Protein AF-A0A7G9QFR5-F1 (afdb_monomer)

Organism: NCBI:txid336820

Mean predicted aligned error: 5.83 Å

Secondary structure (DSSP, 8-state):
---SEETTEES--HHHHHHHHHHHHSS-TTTSTTSS-SS-----HHHHHHHHHHHHHHHHHHHHHHHHTTT-HHHHHHH---HHHHHHHHHHHTSPPPP---EEEEEE-TTS-EEEEEEE-SSTTTTHHHHHHHHHHHHHS--TT--PPTTTTHHHHHHHTTS-TTS-EEEE-SS---STHHHHHHHHHHTT--EEEE-GGGEEEETTEEEETTEE--EEEE-S-TTTGGGS-HHHHHHHHHH-EEES-HHIIIIISSTTHHHHHH-HHHHTTTS-HHHHHHHHTTB-----TTS------

Structure (mmCIF, N/CA/C/O backbone):
data_AF-A0A7G9QFR5-F1
#
_entry.id   AF-A0A7G9QFR5-F1
#
loop_
_atom_site.group_PDB
_atom_site.id
_atom_site.type_symbol
_atom_site.label_atom_id
_atom_site.label_alt_id
_atom_site.label_comp_id
_atom_site.label_asym_id
_atom_site.label_entity_id
_atom_site.label_seq_id
_atom_site.pdbx_PDB_ins_code
_atom_site.Cartn_x
_atom_site.Cartn_y
_atom_site.Cartn_z
_atom_site.occupancy
_atom_site.B_iso_or_equiv
_atom_site.auth_seq_id
_atom_site.auth_comp_id
_atom_site.auth_asym_id
_atom_site.auth_atom_id
_atom_site.pdbx_PDB_model_num
ATOM 1 N N . MET A 1 1 ? 16.121 -8.023 -19.355 1.00 38.22 1 MET A N 1
ATOM 2 C CA . MET A 1 1 ? 17.261 -7.137 -19.056 1.00 38.22 1 MET A CA 1
ATOM 3 C C . MET A 1 1 ? 16.726 -5.947 -18.285 1.00 38.22 1 MET A C 1
ATOM 5 O O . MET A 1 1 ? 16.134 -5.075 -18.898 1.00 38.22 1 MET A O 1
ATOM 9 N N . THR A 1 2 ? 16.863 -5.948 -16.963 1.00 41.81 2 THR A N 1
ATOM 10 C CA . THR A 1 2 ? 16.868 -4.721 -16.156 1.00 41.81 2 THR A CA 1
ATOM 11 C C . THR A 1 2 ? 18.328 -4.314 -16.085 1.00 41.81 2 THR A C 1
ATOM 13 O O . THR A 1 2 ? 19.118 -4.962 -15.403 1.00 41.81 2 THR A O 1
ATOM 16 N N . GLY A 1 3 ? 18.727 -3.376 -16.931 1.00 49.47 3 GLY A N 1
ATOM 17 C CA . GLY A 1 3 ? 20.129 -3.052 -17.126 1.00 49.47 3 GLY A CA 1
ATOM 18 C C . GLY A 1 3 ? 20.312 -1.555 -17.187 1.00 49.47 3 GLY A C 1
ATOM 19 O O . GLY A 1 3 ? 19.515 -0.854 -17.801 1.00 49.47 3 GLY A O 1
ATOM 20 N N . GLU A 1 4 ? 21.420 -1.105 -16.617 1.00 47.84 4 GLU A N 1
ATOM 21 C CA . GLU A 1 4 ? 21.980 0.249 -16.694 1.00 47.84 4 GLU A CA 1
ATOM 22 C C . GLU A 1 4 ? 22.274 0.711 -18.142 1.00 47.84 4 GLU A C 1
ATOM 24 O O . GLU A 1 4 ? 22.795 1.799 -18.385 1.00 47.84 4 GLU A O 1
ATOM 29 N N . LEU A 1 5 ? 21.955 -0.140 -19.119 1.00 51.53 5 LEU A N 1
ATOM 30 C CA . LEU A 1 5 ? 22.206 0.009 -20.534 1.00 51.53 5 LEU A CA 1
ATOM 31 C C . LEU A 1 5 ? 20.962 -0.440 -21.304 1.00 51.53 5 LEU A C 1
ATOM 33 O O . LEU A 1 5 ? 20.522 -1.586 -21.183 1.00 51.53 5 LEU A O 1
ATOM 37 N N . VAL A 1 6 ? 20.448 0.439 -22.160 1.00 58.69 6 VAL A N 1
ATOM 38 C CA . VAL A 1 6 ? 19.524 0.054 -23.232 1.00 58.69 6 VAL A CA 1
ATOM 39 C C . VAL A 1 6 ? 20.382 -0.173 -24.471 1.00 58.69 6 VAL A C 1
ATOM 41 O O . VAL A 1 6 ? 21.047 0.747 -24.939 1.00 58.69 6 VAL A O 1
ATOM 44 N N . GLU A 1 7 ? 20.437 -1.414 -24.965 1.00 61.69 7 GLU A N 1
ATOM 45 C CA . GLU A 1 7 ? 21.212 -1.781 -26.168 1.00 61.69 7 GLU A CA 1
ATOM 46 C C . GLU A 1 7 ? 22.708 -1.400 -26.098 1.00 61.69 7 GLU A C 1
ATOM 48 O O . GLU A 1 7 ? 23.323 -1.013 -27.090 1.00 61.69 7 GLU A O 1
ATOM 53 N N . GLY A 1 8 ? 23.313 -1.476 -24.907 1.00 60.34 8 GLY A N 1
ATOM 54 C CA . GLY A 1 8 ? 24.722 -1.118 -24.706 1.00 60.34 8 GLY A CA 1
ATOM 55 C C . GLY A 1 8 ? 25.004 0.390 -24.677 1.00 60.34 8 GLY A C 1
ATOM 56 O O . GLY A 1 8 ? 26.169 0.780 -24.615 1.00 60.34 8 GLY A O 1
ATOM 57 N N . LYS A 1 9 ? 23.972 1.245 -24.694 1.00 62.41 9 LYS A N 1
ATOM 58 C CA . LYS A 1 9 ? 24.099 2.697 -24.514 1.00 62.41 9 LYS A CA 1
ATOM 59 C C . LYS A 1 9 ? 23.750 3.093 -23.084 1.00 62.41 9 LYS A C 1
ATOM 61 O O . LYS A 1 9 ? 22.738 2.649 -22.545 1.00 62.41 9 LYS A O 1
ATOM 66 N N . SER A 1 10 ? 24.581 3.957 -22.500 1.00 68.31 10 SER A N 1
ATOM 67 C CA . SER A 1 10 ? 24.275 4.595 -21.218 1.00 68.31 10 SER A CA 1
ATOM 68 C C . SER A 1 10 ? 23.040 5.484 -21.365 1.00 68.31 10 SER A C 1
ATOM 70 O O . SER A 1 10 ? 22.947 6.270 -22.309 1.00 68.31 10 SER A O 1
ATOM 72 N N . ILE A 1 11 ? 22.095 5.321 -20.441 1.00 74.12 11 ILE A N 1
ATOM 73 C CA . ILE A 1 11 ? 20.824 6.052 -20.407 1.00 74.12 11 ILE A CA 1
ATOM 74 C C . ILE A 1 11 ? 21.052 7.510 -19.982 1.00 74.12 11 ILE A C 1
ATOM 76 O O . ILE A 1 11 ? 20.513 8.435 -20.586 1.00 74.12 11 ILE A O 1
ATOM 80 N N . CYS A 1 12 ? 21.853 7.704 -18.933 1.00 77.50 12 CYS A N 1
ATOM 81 C CA . CYS A 1 12 ? 22.215 8.992 -18.353 1.00 77.50 12 CYS A CA 1
ATOM 82 C C . CYS A 1 12 ? 23.495 8.812 -17.518 1.00 77.50 12 CYS A C 1
ATOM 84 O O . CYS A 1 12 ? 23.721 7.733 -16.967 1.00 77.50 12 CYS A O 1
ATOM 86 N N . SER A 1 13 ? 24.339 9.843 -17.414 1.00 80.56 13 SER A N 1
ATOM 87 C CA . SER A 1 13 ? 25.448 9.816 -16.455 1.00 80.56 13 SER A CA 1
ATOM 88 C C . SER A 1 13 ? 24.940 10.107 -15.041 1.00 80.56 13 SER A C 1
ATOM 90 O O . SER A 1 13 ? 23.929 10.784 -14.856 1.00 80.56 13 SER A O 1
ATOM 92 N N . ARG A 1 14 ? 25.685 9.642 -14.033 1.00 83.12 14 ARG A N 1
ATOM 93 C CA . ARG A 1 14 ? 25.409 9.936 -12.621 1.00 83.12 14 ARG A CA 1
ATOM 94 C C . ARG A 1 14 ? 25.271 11.432 -12.353 1.00 83.12 14 ARG A C 1
ATOM 96 O O . ARG A 1 14 ? 24.316 11.849 -11.709 1.00 83.12 14 ARG A O 1
ATOM 103 N N . ASP A 1 15 ? 26.216 12.219 -12.855 1.00 86.06 15 ASP A N 1
ATOM 104 C CA . ASP A 1 15 ? 26.246 13.663 -12.622 1.00 86.06 15 ASP A CA 1
ATOM 105 C C . ASP A 1 15 ? 25.047 14.353 -13.277 1.00 86.06 15 ASP A C 1
ATOM 107 O O . ASP A 1 15 ? 24.379 15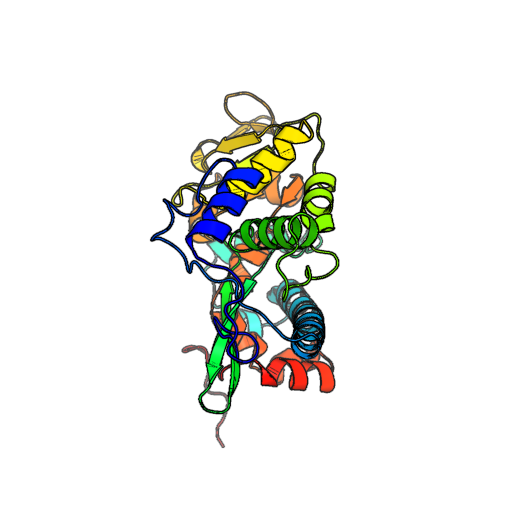.154 -12.631 1.00 86.06 15 ASP A O 1
ATOM 111 N N . ALA A 1 16 ? 24.697 13.960 -14.506 1.00 85.69 16 ALA A N 1
ATOM 112 C CA . ALA A 1 16 ? 23.529 14.501 -15.191 1.00 85.69 16 ALA A CA 1
ATOM 113 C C . ALA A 1 16 ? 22.222 14.135 -14.467 1.00 85.69 16 ALA A C 1
ATOM 115 O O . ALA A 1 16 ? 21.355 14.992 -14.300 1.00 85.69 16 ALA A O 1
ATOM 116 N N . LEU A 1 17 ? 22.074 12.894 -13.983 1.00 84.81 17 LEU A N 1
ATOM 117 C CA . LEU A 1 17 ? 20.897 12.515 -13.198 1.00 84.81 17 LEU A CA 1
ATOM 118 C C . LEU A 1 17 ? 20.835 13.285 -11.872 1.00 84.81 17 LEU A C 1
ATOM 120 O O . LEU A 1 17 ? 19.766 13.760 -11.501 1.00 84.81 17 LEU A O 1
ATOM 124 N N . ASN A 1 18 ? 21.964 13.456 -11.182 1.00 87.94 18 ASN A N 1
ATOM 125 C CA . ASN A 1 18 ? 22.027 14.227 -9.941 1.00 87.94 18 ASN A CA 1
ATOM 126 C C . ASN A 1 18 ? 21.652 15.699 -10.158 1.00 87.94 18 ASN A C 1
ATOM 128 O O . ASN A 1 18 ? 20.900 16.251 -9.359 1.00 87.94 18 ASN A O 1
ATOM 132 N N . GLU A 1 19 ? 22.126 16.330 -11.235 1.00 88.94 19 GLU A N 1
ATOM 133 C CA . GLU A 1 19 ? 21.741 17.699 -11.599 1.00 88.94 19 GLU A CA 1
ATOM 134 C C . GLU A 1 19 ? 20.235 17.809 -11.867 1.00 88.94 19 GLU A C 1
ATOM 136 O O . GLU A 1 19 ? 19.581 18.745 -11.400 1.00 88.94 19 GLU A O 1
ATOM 141 N N . LEU A 1 20 ? 19.661 16.830 -12.572 1.00 89.00 20 LEU A N 1
ATOM 142 C CA . LEU A 1 20 ? 18.226 16.773 -12.841 1.00 89.00 20 LEU A CA 1
ATOM 143 C C . LEU A 1 20 ? 17.410 16.552 -11.563 1.00 89.00 20 LEU A C 1
ATOM 145 O O . LEU A 1 20 ? 16.396 17.225 -11.376 1.00 89.00 20 LEU A O 1
ATOM 149 N N . LEU A 1 21 ? 17.852 15.672 -10.663 1.00 87.75 21 LEU A N 1
ATOM 150 C CA . LEU A 1 21 ? 17.207 15.453 -9.367 1.00 87.75 21 LEU A CA 1
ATOM 151 C C . LEU A 1 21 ? 17.277 16.712 -8.497 1.00 87.75 21 LEU A C 1
ATOM 153 O O . LEU A 1 21 ? 16.240 17.175 -8.031 1.00 87.75 21 LEU A O 1
ATOM 157 N N . MET A 1 22 ? 18.449 17.343 -8.376 1.00 89.31 22 MET A N 1
ATOM 158 C CA . MET A 1 22 ? 18.605 18.621 -7.669 1.00 89.31 22 MET A CA 1
ATOM 159 C C . MET A 1 22 ? 17.683 19.705 -8.233 1.00 89.31 22 MET A C 1
ATOM 161 O O . MET A 1 22 ? 17.072 20.452 -7.473 1.00 89.31 22 MET A O 1
ATOM 165 N N . LYS A 1 23 ? 17.547 19.786 -9.562 1.00 90.06 23 LYS A N 1
ATOM 166 C CA . LYS A 1 23 ? 16.681 20.769 -10.226 1.00 90.06 23 LYS A CA 1
ATOM 167 C C . LYS A 1 23 ? 15.198 20.583 -9.883 1.00 90.06 23 LYS A C 1
ATOM 169 O O . LYS A 1 23 ? 14.503 21.582 -9.723 1.00 90.06 23 LYS A O 1
ATOM 174 N N . HIS A 1 24 ? 14.707 19.343 -9.808 1.00 87.38 24 HIS A N 1
ATOM 175 C CA . HIS A 1 24 ? 13.271 19.066 -9.637 1.00 87.38 24 HIS A CA 1
ATOM 176 C C . HIS A 1 24 ? 12.861 18.836 -8.174 1.00 87.38 24 HIS A C 1
ATOM 178 O O . HIS A 1 24 ? 11.758 19.227 -7.793 1.00 87.38 24 HIS A O 1
ATOM 184 N N . LEU A 1 25 ? 13.732 18.241 -7.352 1.00 86.94 25 LEU A N 1
ATOM 185 C CA . LEU A 1 25 ? 13.464 17.937 -5.942 1.00 86.94 25 LEU A CA 1
ATOM 186 C C . LEU A 1 25 ? 14.086 18.957 -4.977 1.00 86.94 25 LEU A C 1
ATOM 188 O O . LEU A 1 25 ? 13.664 19.037 -3.828 1.00 86.94 25 LEU A O 1
ATOM 192 N N . GLY A 1 26 ? 15.074 19.742 -5.420 1.00 87.38 26 GLY A N 1
ATOM 193 C CA . GLY A 1 26 ? 15.830 20.670 -4.568 1.00 87.38 26 GLY A CA 1
ATOM 194 C C . GLY A 1 26 ? 16.939 20.008 -3.741 1.00 87.38 26 GLY A C 1
ATOM 195 O O . GLY A 1 26 ? 17.745 20.708 -3.132 1.00 87.38 26 GLY A O 1
ATOM 196 N N . GLU A 1 27 ? 17.012 18.678 -3.748 1.00 87.94 27 GLU A N 1
ATOM 197 C CA . GLU A 1 27 ? 18.026 17.879 -3.064 1.00 87.94 27 GLU A CA 1
ATOM 198 C C . GLU A 1 27 ? 18.328 16.584 -3.833 1.00 87.94 27 GLU A C 1
ATOM 200 O O . GLU A 1 27 ? 17.594 16.199 -4.747 1.00 87.94 27 GLU A O 1
ATOM 205 N N . ILE A 1 28 ? 19.407 15.896 -3.447 1.00 86.12 28 ILE A N 1
ATOM 206 C CA . ILE A 1 28 ? 19.665 14.522 -3.884 1.00 86.12 28 ILE A CA 1
ATOM 207 C C . ILE A 1 28 ? 19.017 13.579 -2.855 1.00 86.12 28 ILE A C 1
ATOM 209 O O . ILE A 1 28 ? 19.423 13.613 -1.689 1.00 86.12 28 ILE A O 1
ATOM 213 N N . PRO A 1 29 ? 18.053 12.732 -3.258 1.00 81.81 29 PRO A N 1
ATOM 214 C CA . PRO A 1 29 ? 17.290 11.889 -2.336 1.00 81.81 29 PRO A CA 1
ATOM 215 C C . PRO A 1 29 ? 18.109 10.884 -1.521 1.00 81.81 29 PRO A C 1
ATOM 217 O O . PRO A 1 29 ? 19.285 10.633 -1.787 1.00 81.81 29 PRO A O 1
ATOM 220 N N . CYS A 1 30 ? 17.440 10.260 -0.546 1.00 74.88 30 CYS A N 1
ATOM 221 C CA . CYS A 1 30 ? 17.911 9.076 0.188 1.00 74.88 30 CYS A CA 1
ATOM 222 C C . CYS A 1 30 ? 19.221 9.247 0.987 1.00 74.88 30 CYS A C 1
ATOM 224 O O . CYS A 1 30 ? 19.868 8.260 1.327 1.00 74.88 30 CYS A O 1
ATOM 226 N N . ASN A 1 31 ? 19.557 10.473 1.405 1.00 77.88 31 ASN A N 1
ATOM 227 C CA . ASN A 1 31 ? 20.827 10.853 2.054 1.00 77.88 31 ASN A CA 1
ATOM 228 C C . ASN A 1 31 ? 22.013 11.010 1.084 1.00 77.88 31 ASN A C 1
ATOM 230 O O . ASN A 1 31 ? 23.169 10.854 1.478 1.00 77.88 31 ASN A O 1
ATOM 234 N N . GLY A 1 32 ? 21.739 11.366 -0.173 1.00 80.19 32 GLY A N 1
ATOM 235 C CA . GLY A 1 32 ? 22.756 11.782 -1.134 1.00 80.19 32 GLY A CA 1
ATOM 236 C C . GLY A 1 32 ? 23.085 10.724 -2.183 1.00 80.19 32 GLY A C 1
ATOM 237 O O . GLY A 1 32 ? 22.592 9.600 -2.155 1.00 80.19 32 GLY A O 1
ATOM 238 N N . ALA A 1 33 ? 23.937 11.093 -3.139 1.00 76.75 33 ALA A N 1
ATOM 239 C CA . ALA A 1 33 ? 24.109 10.345 -4.385 1.00 76.75 33 ALA A CA 1
ATOM 240 C C . ALA A 1 33 ? 24.656 8.921 -4.207 1.00 76.75 33 ALA A C 1
ATOM 242 O O . ALA A 1 33 ? 24.556 8.126 -5.137 1.00 76.75 33 ALA A O 1
ATOM 243 N N . ASP A 1 34 ? 25.307 8.609 -3.084 1.00 82.06 34 ASP A N 1
ATOM 244 C CA . ASP A 1 34 ? 25.888 7.284 -2.807 1.00 82.06 34 ASP A CA 1
ATOM 245 C C . ASP A 1 34 ? 24.869 6.289 -2.225 1.00 82.06 34 ASP A C 1
ATOM 247 O O . ASP A 1 34 ? 25.197 5.128 -1.991 1.00 82.06 34 ASP A O 1
ATOM 251 N N . SER A 1 35 ? 23.633 6.732 -1.983 1.00 77.50 35 SER A N 1
ATOM 252 C CA . SER A 1 35 ? 22.586 5.933 -1.337 1.00 77.50 35 SER A CA 1
ATOM 253 C C . SER A 1 35 ? 21.652 5.199 -2.304 1.00 77.50 35 SER A C 1
ATOM 255 O O . SER A 1 35 ? 20.858 4.364 -1.871 1.00 77.50 35 SER A O 1
ATOM 257 N N . PHE A 1 36 ? 21.725 5.489 -3.606 1.00 78.50 36 PHE A N 1
ATOM 258 C CA . PHE A 1 36 ? 20.888 4.858 -4.625 1.00 78.50 36 PHE A CA 1
ATOM 259 C C . PHE A 1 36 ? 21.632 4.710 -5.956 1.00 78.50 36 PHE A C 1
ATOM 261 O O . PHE A 1 36 ? 22.676 5.324 -6.182 1.00 78.50 36 PHE A O 1
ATOM 268 N N . SER A 1 37 ? 21.094 3.862 -6.838 1.00 77.62 37 SER A N 1
ATOM 269 C CA . SER A 1 37 ? 21.678 3.657 -8.164 1.00 77.62 37 SER A CA 1
ATOM 270 C C . SER A 1 37 ? 21.602 4.947 -8.987 1.00 77.62 37 SER A C 1
ATOM 272 O O . SER A 1 37 ? 20.509 5.488 -9.163 1.00 77.62 37 SER A O 1
ATOM 274 N N . PRO A 1 38 ? 22.719 5.422 -9.561 1.00 72.25 38 PRO A N 1
ATOM 275 C CA . PRO A 1 38 ? 22.732 6.624 -10.382 1.00 72.25 38 PRO A CA 1
ATOM 276 C C . PRO A 1 38 ? 22.203 6.388 -11.804 1.00 72.25 38 PRO A C 1
ATOM 278 O O . PRO A 1 38 ? 22.334 7.263 -12.660 1.00 72.25 38 PRO A O 1
ATOM 281 N N . VAL A 1 39 ? 21.657 5.202 -12.080 1.00 74.81 39 VAL A N 1
ATOM 282 C CA . VAL A 1 39 ? 21.142 4.824 -13.391 1.00 74.81 39 VAL A CA 1
ATOM 283 C C . VAL A 1 39 ? 19.680 4.396 -13.260 1.00 74.81 39 VAL A C 1
ATOM 285 O O . VAL A 1 39 ? 19.383 3.486 -12.480 1.00 74.81 39 VAL A O 1
ATOM 288 N N . PRO A 1 40 ? 18.757 5.009 -14.025 1.00 77.38 40 PRO A N 1
ATOM 289 C CA . PRO A 1 40 ? 17.369 4.575 -14.051 1.00 77.38 40 PRO A CA 1
ATOM 290 C C . PRO A 1 40 ? 17.250 3.140 -14.568 1.00 77.38 40 PRO A C 1
ATOM 292 O O . PRO A 1 40 ? 17.923 2.747 -15.522 1.00 77.38 40 PRO A O 1
ATOM 295 N N . VAL A 1 41 ? 16.342 2.367 -13.977 1.00 79.00 41 VAL A N 1
ATOM 296 C CA . VAL A 1 41 ? 16.002 1.039 -14.491 1.00 79.00 41 VAL A CA 1
ATOM 297 C C . VAL A 1 41 ? 15.016 1.200 -15.644 1.00 79.00 41 VAL A C 1
ATOM 299 O O . VAL A 1 41 ? 13.866 1.580 -15.438 1.00 79.00 41 VAL A O 1
ATOM 302 N N . ALA A 1 42 ? 15.459 0.889 -16.861 1.00 78.69 42 ALA A N 1
ATOM 303 C CA . ALA A 1 42 ? 14.586 0.847 -18.026 1.00 78.69 42 ALA A CA 1
ATOM 304 C C . ALA A 1 42 ? 13.846 -0.497 -18.115 1.00 78.69 42 ALA A C 1
ATOM 306 O O . ALA A 1 42 ? 14.431 -1.569 -17.930 1.00 78.69 42 ALA A O 1
ATOM 307 N N . VAL A 1 43 ? 12.562 -0.434 -18.462 1.00 81.38 43 VAL A N 1
ATOM 308 C CA . VAL A 1 43 ? 11.712 -1.594 -18.751 1.00 81.38 43 VAL A CA 1
ATOM 309 C C . VAL A 1 43 ? 11.103 -1.443 -20.140 1.00 81.38 43 VAL A C 1
ATOM 311 O O . VAL A 1 43 ? 10.785 -0.340 -20.578 1.00 81.38 43 VAL A O 1
ATOM 314 N N . ASN A 1 44 ? 10.964 -2.548 -20.872 1.00 84.94 44 ASN A N 1
ATOM 315 C CA . ASN A 1 44 ? 10.347 -2.501 -22.197 1.00 84.94 44 ASN A CA 1
ATOM 316 C C . ASN A 1 44 ? 8.814 -2.364 -22.085 1.00 84.94 44 ASN A C 1
ATOM 318 O O . ASN A 1 44 ? 8.216 -2.767 -21.087 1.00 84.94 44 ASN A O 1
ATOM 322 N N . ARG A 1 45 ? 8.163 -1.850 -23.137 1.00 86.69 45 ARG A N 1
ATOM 323 C CA . ARG A 1 45 ? 6.705 -1.616 -23.148 1.00 86.69 45 ARG A CA 1
ATOM 324 C C . ARG A 1 45 ? 5.871 -2.884 -22.921 1.00 86.69 45 ARG A C 1
ATOM 326 O O . ARG A 1 45 ? 4.834 -2.816 -22.273 1.00 86.69 45 ARG A O 1
ATOM 333 N N . ASN A 1 46 ? 6.320 -4.040 -23.414 1.00 89.56 46 ASN A N 1
ATOM 334 C CA . ASN A 1 46 ? 5.607 -5.304 -23.193 1.00 89.56 46 ASN A CA 1
ATOM 335 C C . ASN A 1 46 ? 5.622 -5.707 -21.712 1.00 89.56 46 ASN A C 1
ATOM 337 O O . ASN A 1 46 ? 4.637 -6.246 -21.212 1.00 89.56 46 ASN A O 1
ATOM 341 N N . GLU A 1 47 ? 6.718 -5.424 -21.007 1.00 88.50 47 GLU A N 1
ATOM 342 C CA . GLU A 1 47 ? 6.823 -5.658 -19.572 1.00 88.50 47 GLU A CA 1
ATOM 343 C C . GLU A 1 47 ? 5.939 -4.683 -18.789 1.00 88.50 47 GLU A C 1
ATOM 345 O O . GLU A 1 47 ? 5.302 -5.111 -17.835 1.00 88.50 47 GLU A O 1
ATOM 350 N N . ILE A 1 48 ? 5.797 -3.423 -19.228 1.00 89.19 48 ILE A N 1
ATOM 351 C CA . ILE A 1 48 ? 4.833 -2.474 -18.635 1.00 89.19 48 ILE A CA 1
ATOM 352 C C . ILE A 1 48 ? 3.409 -3.040 -18.715 1.00 89.19 48 ILE A C 1
ATOM 354 O O . ILE A 1 48 ? 2.764 -3.194 -17.684 1.00 89.19 48 ILE A O 1
ATOM 358 N N . VAL A 1 49 ? 2.953 -3.456 -19.901 1.00 92.69 49 VAL A N 1
ATOM 359 C CA . VAL A 1 49 ? 1.610 -4.048 -20.087 1.00 92.69 49 VAL A CA 1
ATOM 360 C C . VAL A 1 49 ? 1.427 -5.311 -19.235 1.00 92.69 49 VAL A C 1
ATOM 362 O O . VAL A 1 49 ? 0.366 -5.557 -18.655 1.00 92.69 49 VAL A O 1
ATOM 365 N N . ARG A 1 50 ? 2.475 -6.135 -19.129 1.00 94.12 50 ARG A N 1
ATOM 366 C CA . ARG A 1 50 ? 2.462 -7.331 -18.281 1.00 94.12 50 ARG A CA 1
ATOM 367 C C . ARG A 1 50 ? 2.349 -6.976 -16.795 1.00 94.12 50 ARG A C 1
ATOM 369 O O . ARG A 1 50 ? 1.597 -7.646 -16.085 1.00 94.12 50 ARG A O 1
ATOM 376 N N . MET A 1 51 ? 3.058 -5.946 -16.340 1.00 93.19 51 MET A N 1
ATOM 377 C CA . MET A 1 51 ? 3.006 -5.445 -14.965 1.00 93.19 51 MET A CA 1
ATOM 378 C C . MET A 1 51 ? 1.670 -4.773 -14.648 1.00 93.19 51 MET A C 1
ATOM 380 O O . MET A 1 51 ? 1.142 -4.983 -13.563 1.00 93.19 51 MET A O 1
ATOM 384 N N . GLU A 1 52 ? 1.054 -4.066 -15.594 1.00 93.81 52 GLU A N 1
ATOM 385 C CA . GLU A 1 52 ? -0.304 -3.528 -15.443 1.00 93.81 52 GLU A CA 1
ATOM 386 C C . GLU A 1 52 ? -1.326 -4.650 -15.225 1.00 93.81 52 GLU A C 1
ATOM 388 O O . GLU A 1 52 ? -2.119 -4.594 -14.280 1.00 93.81 52 GLU A O 1
ATOM 393 N N . LYS A 1 53 ? -1.264 -5.720 -16.035 1.00 97.06 53 LYS A N 1
ATOM 394 C CA . LYS A 1 53 ? -2.113 -6.905 -15.833 1.00 97.06 53 LYS A CA 1
ATOM 395 C C . LYS A 1 53 ? -1.843 -7.556 -14.473 1.00 97.06 53 LYS A C 1
ATOM 397 O O . LYS A 1 53 ? -2.787 -7.965 -13.797 1.00 97.06 53 LYS A O 1
ATOM 402 N N . LEU A 1 54 ? -0.577 -7.649 -14.051 1.00 97.62 54 LEU A N 1
ATOM 403 C CA . LEU A 1 54 ? -0.220 -8.149 -12.720 1.00 97.62 54 LEU A CA 1
ATOM 404 C C . LEU A 1 54 ? -0.831 -7.290 -11.615 1.00 97.62 54 LEU A C 1
ATOM 406 O O . LEU A 1 54 ? -1.477 -7.850 -10.736 1.00 97.62 54 LEU A O 1
ATOM 410 N N . CYS A 1 55 ? -0.698 -5.967 -11.680 1.00 95.31 55 CYS A N 1
ATOM 411 C CA . CYS A 1 55 ? -1.292 -5.048 -10.715 1.00 95.31 55 CYS A CA 1
ATOM 412 C C . CYS A 1 55 ? -2.812 -5.226 -10.629 1.00 95.31 55 CYS A C 1
ATOM 414 O O . CYS A 1 55 ? -3.346 -5.313 -9.529 1.00 95.31 55 CYS A O 1
ATOM 416 N N . GLN A 1 56 ? -3.517 -5.358 -11.756 1.00 97.00 56 GLN A N 1
ATOM 417 C CA . GLN A 1 56 ? -4.969 -5.578 -11.763 1.00 97.00 56 GLN A CA 1
ATOM 418 C C . GLN A 1 56 ? -5.367 -6.890 -11.070 1.00 97.00 56 GLN A C 1
ATOM 420 O O . GLN A 1 56 ? -6.239 -6.898 -10.198 1.00 97.00 56 GLN A O 1
ATOM 425 N N . VAL A 1 57 ? -4.714 -7.999 -11.434 1.00 98.56 57 VAL A N 1
ATOM 426 C CA . VAL A 1 57 ? -5.021 -9.322 -10.871 1.00 98.56 57 VAL A CA 1
ATOM 427 C C . VAL A 1 57 ? -4.617 -9.405 -9.399 1.00 98.56 57 VAL A C 1
ATOM 429 O O . VAL A 1 57 ? -5.388 -9.908 -8.582 1.00 98.56 57 VAL A O 1
ATOM 432 N N . LEU A 1 58 ? -3.440 -8.887 -9.043 1.00 98.19 58 LEU A N 1
ATOM 433 C CA . LEU A 1 58 ? -2.967 -8.837 -7.663 1.00 98.19 58 LEU A CA 1
ATOM 434 C C . LEU A 1 58 ? -3.891 -7.967 -6.808 1.00 98.19 58 LEU A C 1
ATOM 436 O O . LEU A 1 58 ? -4.298 -8.407 -5.740 1.00 98.19 58 LEU A O 1
ATOM 440 N N . ASN A 1 59 ? -4.317 -6.800 -7.297 1.00 97.75 59 ASN A N 1
ATOM 441 C CA . ASN A 1 59 ? -5.254 -5.936 -6.581 1.00 97.75 59 ASN A CA 1
ATOM 442 C C . ASN A 1 59 ? -6.577 -6.653 -6.284 1.00 97.75 59 ASN A C 1
ATOM 444 O O . ASN A 1 59 ? -7.050 -6.651 -5.149 1.00 97.75 59 ASN A O 1
ATOM 448 N N . LYS A 1 60 ? -7.145 -7.334 -7.288 1.00 98.19 60 LYS A N 1
ATOM 449 C CA . LYS A 1 60 ? -8.352 -8.152 -7.113 1.00 98.19 60 LYS A CA 1
ATOM 450 C C . LYS A 1 60 ? -8.141 -9.254 -6.072 1.00 98.19 60 LYS A C 1
ATOM 452 O O . LYS A 1 60 ? -9.013 -9.476 -5.230 1.00 98.19 60 LYS A O 1
ATOM 457 N N . ALA A 1 61 ? -6.995 -9.931 -6.116 1.00 98.38 61 ALA A N 1
ATOM 458 C CA . ALA A 1 61 ? -6.651 -10.982 -5.166 1.00 98.38 61 ALA A CA 1
ATOM 459 C C . ALA A 1 61 ? -6.557 -10.441 -3.732 1.00 98.38 61 ALA A C 1
ATOM 461 O O . ALA A 1 61 ? -7.179 -11.000 -2.834 1.00 98.38 61 ALA A O 1
ATOM 462 N N . LEU A 1 62 ? -5.846 -9.329 -3.524 1.00 98.19 62 LEU A N 1
ATOM 463 C CA . LEU A 1 62 ? -5.675 -8.701 -2.212 1.00 98.19 62 LEU A CA 1
ATOM 464 C C . LEU A 1 62 ? -7.007 -8.210 -1.637 1.00 98.19 62 LEU A C 1
ATOM 466 O O . LEU A 1 62 ? -7.311 -8.509 -0.485 1.00 98.19 62 LEU A O 1
ATOM 470 N N . ILE A 1 63 ? -7.838 -7.544 -2.447 1.00 98.25 63 ILE A N 1
ATOM 471 C CA . ILE A 1 63 ? -9.192 -7.134 -2.039 1.00 98.25 63 ILE A CA 1
ATOM 472 C C . ILE A 1 63 ? -10.020 -8.346 -1.613 1.00 98.25 63 ILE A C 1
ATOM 474 O O . ILE A 1 63 ? -10.702 -8.304 -0.589 1.00 98.25 63 ILE A O 1
ATOM 478 N N . SER A 1 64 ? -9.937 -9.441 -2.369 1.00 98.19 64 SER A N 1
ATOM 479 C CA . SER A 1 64 ? -10.674 -10.661 -2.045 1.00 98.19 64 SER A CA 1
ATOM 480 C C . SER A 1 64 ? -10.188 -11.291 -0.743 1.00 98.19 64 SER A C 1
ATOM 482 O O . SER A 1 64 ? -11.015 -11.640 0.089 1.00 98.19 64 SER A O 1
ATOM 484 N N . VAL A 1 65 ? -8.871 -11.381 -0.526 1.00 98.25 65 VAL A N 1
ATOM 485 C CA . VAL A 1 65 ? -8.301 -11.904 0.726 1.00 98.25 65 VAL A CA 1
ATOM 486 C C . VAL A 1 65 ? -8.740 -11.063 1.921 1.00 98.25 65 VAL A C 1
ATOM 488 O O . VAL A 1 65 ? -9.170 -11.615 2.931 1.00 98.25 65 VAL A O 1
ATOM 491 N N . VAL A 1 66 ? -8.669 -9.735 1.813 1.00 98.12 66 VAL A N 1
ATOM 492 C CA . VAL A 1 66 ? -9.053 -8.844 2.912 1.00 98.12 66 VAL A CA 1
ATOM 493 C C . VAL A 1 66 ? -10.538 -8.977 3.242 1.00 98.12 66 VAL A C 1
ATOM 495 O O . VAL A 1 66 ? -10.885 -9.172 4.405 1.00 98.12 66 VAL A O 1
ATOM 498 N N . ASN A 1 67 ? -11.411 -8.943 2.234 1.00 98.12 67 ASN A N 1
ATOM 499 C CA . ASN A 1 67 ? -12.855 -9.067 2.440 1.00 98.12 67 ASN A CA 1
ATOM 500 C C . ASN A 1 67 ? -13.272 -10.465 2.919 1.00 98.12 67 ASN A C 1
ATOM 502 O O . ASN A 1 67 ? -14.248 -10.604 3.654 1.00 98.12 67 ASN A O 1
ATOM 506 N N . ALA A 1 68 ? -12.545 -11.507 2.513 1.00 98.00 68 ALA A N 1
ATOM 507 C CA . ALA A 1 68 ? -12.839 -12.881 2.895 1.00 98.00 68 ALA A CA 1
ATOM 508 C C . ALA A 1 68 ? -12.214 -13.292 4.232 1.00 98.00 68 ALA A C 1
ATOM 510 O O . ALA A 1 68 ? -12.574 -14.350 4.743 1.00 98.00 68 ALA A O 1
ATOM 511 N N . TYR A 1 69 ? -11.324 -12.484 4.824 1.00 98.38 69 TYR A N 1
ATOM 512 C CA . TYR A 1 69 ? -10.532 -12.884 5.990 1.00 98.38 69 TYR A CA 1
ATOM 513 C C . TYR A 1 69 ? -11.378 -13.488 7.119 1.00 98.38 69 TYR A C 1
ATOM 515 O O . TYR A 1 69 ? -11.039 -14.550 7.625 1.00 98.38 69 TYR A O 1
ATOM 523 N N . PHE A 1 70 ? -12.504 -12.876 7.501 1.00 97.94 70 PHE A N 1
ATOM 524 C CA . PHE A 1 70 ? -13.357 -13.426 8.566 1.00 97.94 70 PHE A CA 1
ATOM 525 C C . PHE A 1 70 ? -14.244 -14.599 8.132 1.00 97.94 70 PHE A C 1
ATOM 527 O O . PHE A 1 70 ? -14.653 -15.387 8.986 1.00 97.94 70 PHE A O 1
ATOM 534 N N . ALA A 1 71 ? -14.533 -14.722 6.836 1.00 97.50 71 ALA A N 1
ATOM 535 C CA . ALA A 1 71 ? -15.401 -15.758 6.283 1.00 97.50 71 ALA A CA 1
ATOM 536 C C . ALA A 1 71 ? -14.640 -17.045 5.915 1.00 97.50 71 ALA A C 1
ATOM 538 O O . ALA A 1 71 ? -15.219 -18.129 5.963 1.00 97.50 71 ALA A O 1
ATOM 539 N N . ASP A 1 72 ? -13.354 -16.946 5.572 1.00 98.00 72 ASP A N 1
ATOM 540 C CA . ASP A 1 72 ? -12.524 -18.074 5.151 1.00 98.00 72 ASP A CA 1
ATOM 541 C C . ASP A 1 72 ? -11.608 -18.551 6.284 1.00 98.00 72 ASP A C 1
ATOM 543 O O . ASP A 1 72 ? -10.546 -17.991 6.571 1.00 98.00 72 ASP A O 1
ATOM 547 N N . GLU A 1 73 ? -12.005 -19.644 6.932 1.00 96.81 73 GLU A N 1
ATOM 548 C CA . GLU A 1 73 ? -11.238 -20.244 8.027 1.00 96.81 73 GLU A CA 1
ATOM 549 C C . GLU A 1 73 ? -9.837 -20.694 7.606 1.00 96.81 73 GLU A C 1
ATOM 551 O O . GLU A 1 73 ? -8.921 -20.667 8.429 1.00 96.81 73 GLU A O 1
ATOM 556 N N . ARG A 1 74 ? -9.631 -21.044 6.329 1.00 96.75 74 ARG A N 1
ATOM 557 C CA . ARG A 1 74 ? -8.321 -21.468 5.814 1.00 96.75 74 ARG A CA 1
ATOM 558 C C . ARG A 1 74 ? -7.360 -20.283 5.770 1.00 96.75 74 ARG A C 1
ATOM 560 O O . ARG A 1 74 ? -6.197 -20.433 6.143 1.00 96.75 74 ARG A O 1
ATOM 567 N N . MET A 1 75 ? -7.846 -19.099 5.379 1.00 96.81 75 MET A N 1
ATOM 568 C CA . MET A 1 75 ? -7.060 -17.860 5.435 1.00 96.81 75 MET A CA 1
ATOM 569 C C . MET A 1 75 ? -6.705 -17.504 6.878 1.00 96.81 75 MET A C 1
ATOM 571 O O . MET A 1 75 ? -5.533 -17.270 7.178 1.00 96.81 75 MET A O 1
ATOM 575 N N . ARG A 1 76 ? -7.684 -17.526 7.796 1.00 96.19 76 ARG A N 1
ATOM 576 C CA . ARG A 1 76 ? -7.426 -17.254 9.222 1.00 96.19 76 ARG A CA 1
ATOM 577 C C . ARG A 1 76 ? -6.442 -18.236 9.830 1.00 96.19 76 ARG A C 1
ATOM 579 O O . ARG A 1 76 ? -5.601 -17.820 10.614 1.00 96.19 76 ARG A O 1
ATOM 586 N N . ALA A 1 77 ? -6.503 -19.509 9.452 1.00 95.62 77 ALA A N 1
ATOM 587 C CA . ALA A 1 77 ? -5.559 -20.516 9.923 1.00 95.62 77 ALA A CA 1
ATOM 588 C C . ALA A 1 77 ? -4.127 -20.257 9.423 1.00 95.62 77 ALA A C 1
ATOM 590 O O . ALA A 1 77 ? -3.173 -20.475 10.168 1.00 95.62 77 ALA A O 1
ATOM 591 N N . ILE A 1 78 ? -3.956 -19.764 8.189 1.00 96.69 78 ILE A N 1
ATOM 592 C CA . ILE A 1 78 ? -2.640 -19.371 7.659 1.00 96.69 78 ILE A CA 1
ATOM 593 C C . ILE A 1 78 ? -2.090 -18.163 8.421 1.00 96.69 78 ILE A C 1
ATOM 595 O O . ILE A 1 78 ? -0.932 -18.175 8.845 1.00 96.69 78 ILE A O 1
ATOM 599 N N . TYR A 1 79 ? -2.911 -17.127 8.600 1.00 96.62 79 TYR A N 1
ATOM 600 C CA . TYR A 1 79 ? -2.508 -15.902 9.285 1.00 96.62 79 TYR A CA 1
ATOM 601 C C . TYR A 1 79 ? -2.355 -16.068 10.793 1.00 96.62 79 TYR A C 1
ATOM 603 O O . TYR A 1 79 ? -1.480 -15.438 11.366 1.00 96.62 79 TYR A O 1
ATOM 611 N N . ASN A 1 80 ? -3.181 -16.881 11.446 1.00 95.12 80 ASN A N 1
ATOM 612 C CA . ASN A 1 80 ? -3.123 -17.202 12.873 1.00 95.12 80 ASN A CA 1
ATOM 613 C C . ASN A 1 80 ? -2.733 -15.997 13.758 1.00 95.12 80 ASN A C 1
ATOM 615 O O . ASN A 1 80 ? -1.748 -16.046 14.499 1.00 95.12 80 ASN A O 1
ATOM 619 N N . PHE A 1 81 ? -3.419 -14.865 13.573 1.00 95.81 81 PHE A N 1
ATOM 620 C CA . PHE A 1 81 ? -3.159 -13.653 14.346 1.00 95.81 81 PHE A CA 1
ATOM 621 C C . PHE A 1 81 ? -3.659 -13.799 15.783 1.00 95.81 81 PHE A C 1
ATOM 623 O O . PHE A 1 81 ? -4.604 -14.541 16.046 1.00 95.81 81 PHE A O 1
ATOM 630 N N . ASP A 1 82 ? -3.045 -13.050 16.700 1.00 95.81 82 ASP A N 1
ATOM 631 C CA . ASP A 1 82 ? -3.543 -12.924 18.067 1.00 95.81 82 ASP A CA 1
ATOM 632 C C . ASP A 1 82 ? -4.869 -12.142 18.135 1.00 95.81 82 ASP A C 1
ATOM 634 O O . ASP A 1 82 ? -5.285 -11.470 17.184 1.00 95.81 82 ASP A O 1
ATOM 638 N N . ASP A 1 83 ? -5.535 -12.217 19.289 1.00 96.25 83 ASP A N 1
ATOM 639 C CA . ASP A 1 83 ? -6.830 -11.568 19.522 1.00 96.25 83 ASP A CA 1
ATOM 640 C C . ASP A 1 83 ? -6.778 -10.051 19.322 1.00 96.25 83 ASP A C 1
ATOM 642 O O . ASP A 1 83 ? -7.768 -9.440 18.923 1.00 96.25 83 ASP A O 1
ATOM 646 N N . ARG A 1 84 ? -5.622 -9.424 19.559 1.00 95.31 84 ARG A N 1
ATOM 647 C CA . ARG A 1 84 ? -5.481 -7.972 19.475 1.00 95.31 84 ARG A CA 1
ATOM 648 C C . ARG A 1 84 ? -5.516 -7.494 18.027 1.00 95.31 84 ARG A C 1
ATOM 650 O O . ARG A 1 84 ? -6.264 -6.569 17.719 1.00 95.31 84 ARG A O 1
ATOM 657 N N . LEU A 1 85 ? -4.749 -8.127 17.139 1.00 96.62 85 LEU A N 1
ATOM 658 C CA . LEU A 1 85 ? -4.804 -7.824 15.706 1.00 96.62 85 LEU A CA 1
ATOM 659 C C . LEU A 1 85 ? -6.157 -8.223 15.109 1.00 96.62 85 LEU A C 1
ATOM 661 O O . LEU A 1 85 ? -6.722 -7.457 14.330 1.00 96.62 85 LEU A O 1
ATOM 665 N N . ASN A 1 86 ? -6.718 -9.365 15.522 1.00 97.50 86 ASN A N 1
ATOM 666 C CA . ASN A 1 86 ? -8.062 -9.766 15.100 1.00 97.50 86 ASN A CA 1
ATOM 667 C C . ASN A 1 86 ? -9.131 -8.753 15.522 1.00 97.50 86 ASN A C 1
ATOM 669 O O . ASN A 1 86 ? -10.043 -8.488 14.743 1.00 97.50 86 ASN A O 1
ATOM 673 N N . ASN A 1 87 ? -9.016 -8.144 16.704 1.00 97.38 87 ASN A N 1
ATOM 674 C CA . ASN A 1 87 ? -9.945 -7.108 17.139 1.00 97.38 87 ASN A CA 1
ATOM 675 C C . ASN A 1 87 ? -9.878 -5.862 16.240 1.00 97.38 87 ASN A C 1
ATOM 677 O O . ASN A 1 87 ? -10.919 -5.371 15.811 1.00 97.38 87 ASN A O 1
ATOM 681 N N . ILE A 1 88 ? -8.674 -5.393 15.885 1.00 98.00 88 ILE A N 1
ATOM 682 C CA . ILE A 1 88 ? -8.499 -4.262 14.952 1.00 98.00 88 ILE A CA 1
ATOM 683 C C . ILE A 1 88 ? -9.112 -4.595 13.586 1.00 98.00 88 ILE A C 1
ATOM 685 O O . ILE A 1 88 ? -9.890 -3.809 13.042 1.00 98.00 88 ILE A O 1
ATOM 689 N N . LEU A 1 89 ? -8.815 -5.785 13.055 1.00 97.94 89 LEU A N 1
ATOM 690 C CA . LEU A 1 89 ? -9.393 -6.260 11.798 1.00 97.94 89 LEU A CA 1
ATOM 691 C C . LEU A 1 89 ? -10.922 -6.323 11.868 1.00 97.94 89 LEU A C 1
ATOM 693 O O . LEU A 1 89 ? -11.586 -5.947 10.908 1.00 97.94 89 LEU A O 1
ATOM 697 N N . ASN A 1 90 ? -11.489 -6.763 12.992 1.00 97.56 90 ASN A N 1
ATOM 698 C CA . ASN A 1 90 ? -12.933 -6.888 13.169 1.00 97.56 90 ASN A CA 1
ATOM 699 C C . ASN A 1 90 ? -13.631 -5.520 13.211 1.00 97.56 90 ASN A C 1
ATOM 701 O O . ASN A 1 90 ? -14.690 -5.359 12.609 1.00 97.56 90 ASN A O 1
ATOM 705 N N . ILE A 1 91 ? -13.020 -4.522 13.860 1.00 97.06 91 ILE A N 1
ATOM 706 C CA . ILE A 1 91 ? -13.506 -3.134 13.834 1.00 97.06 91 ILE A CA 1
ATOM 707 C C . ILE A 1 91 ? -13.534 -2.617 12.388 1.00 97.06 91 ILE A C 1
ATOM 709 O O . ILE A 1 91 ? -14.546 -2.069 11.947 1.00 97.06 91 ILE A O 1
ATOM 713 N N . ALA A 1 92 ? -12.451 -2.838 11.636 1.00 97.19 92 ALA A N 1
ATOM 714 C CA . ALA A 1 92 ? -12.334 -2.403 10.245 1.00 97.19 92 ALA A CA 1
ATOM 715 C C . ALA A 1 92 ? -13.237 -3.183 9.278 1.00 97.19 92 ALA A C 1
ATOM 717 O O . ALA A 1 92 ? -13.672 -2.633 8.272 1.00 97.19 92 ALA A O 1
ATOM 718 N N . ASN A 1 93 ? -13.573 -4.439 9.584 1.00 96.69 93 ASN A N 1
ATOM 719 C CA . ASN A 1 93 ? -14.428 -5.289 8.752 1.00 96.69 93 ASN A CA 1
ATOM 720 C C . ASN A 1 93 ? -15.850 -4.732 8.569 1.00 96.69 93 ASN A C 1
ATOM 722 O O . ASN A 1 93 ? -16.523 -5.067 7.599 1.00 96.69 93 ASN A O 1
ATOM 726 N N . ALA A 1 94 ? -16.309 -3.872 9.482 1.00 93.38 94 ALA A N 1
ATOM 727 C CA . ALA A 1 94 ? -17.593 -3.186 9.354 1.00 93.38 94 ALA A CA 1
ATOM 728 C C . ALA A 1 94 ? -17.583 -2.053 8.308 1.00 93.38 94 ALA A C 1
ATOM 730 O O . ALA A 1 94 ? -18.651 -1.560 7.947 1.00 93.38 94 ALA A O 1
ATOM 731 N N . GLN A 1 95 ? -16.405 -1.626 7.841 1.00 95.12 95 GLN A N 1
ATOM 732 C CA . GLN A 1 95 ? -16.239 -0.555 6.859 1.00 95.12 95 GLN A CA 1
ATOM 733 C C . GLN A 1 95 ? -15.903 -1.124 5.474 1.00 95.12 95 GLN A C 1
ATOM 735 O O . GLN A 1 95 ? -15.220 -2.153 5.386 1.00 95.12 95 GLN A O 1
ATOM 740 N N . PRO A 1 96 ? -16.313 -0.458 4.377 1.00 94.25 96 PRO A N 1
ATOM 741 C CA . PRO A 1 96 ? -15.839 -0.799 3.039 1.00 94.25 96 PRO A CA 1
ATOM 742 C C . PRO A 1 96 ? -14.313 -0.885 3.006 1.00 94.25 96 PRO A C 1
ATOM 744 O O . PRO A 1 96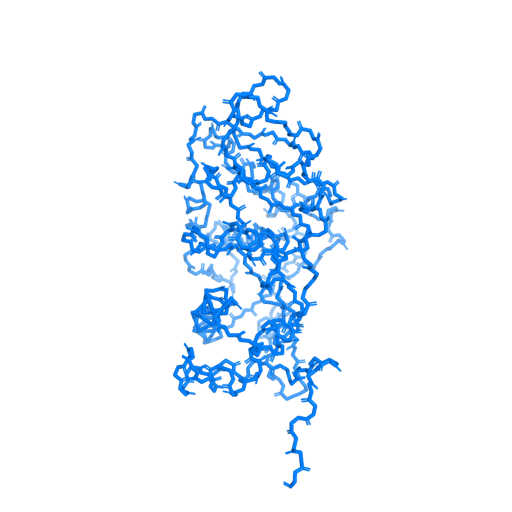 ? -13.628 -0.066 3.619 1.00 94.25 96 PRO A O 1
ATOM 747 N N . TYR A 1 97 ? -13.771 -1.908 2.345 1.00 95.19 97 TYR A N 1
ATOM 748 C CA . TYR A 1 97 ? -12.328 -2.004 2.162 1.00 95.19 97 TYR A CA 1
ATOM 749 C C . TYR A 1 97 ? -11.868 -1.093 1.039 1.00 95.19 97 TYR A C 1
ATOM 751 O O . TYR A 1 97 ? -12.215 -1.305 -0.123 1.00 95.19 97 TYR A O 1
ATOM 759 N N . GLU A 1 98 ? -11.044 -0.116 1.397 1.00 88.12 98 GLU A N 1
ATOM 760 C CA . GLU A 1 98 ? -10.255 0.639 0.444 1.00 88.12 98 GLU A CA 1
ATOM 761 C C . GLU A 1 98 ? -8.822 0.137 0.505 1.00 88.12 98 GLU A C 1
ATOM 763 O O . GLU A 1 98 ? -8.147 0.228 1.532 1.00 88.12 98 GLU A O 1
ATOM 768 N N . VAL A 1 99 ? -8.351 -0.419 -0.608 1.00 84.94 99 VAL A N 1
ATOM 769 C CA . VAL A 1 99 ? -6.960 -0.843 -0.697 1.00 84.94 99 VAL A CA 1
ATOM 770 C C . VAL A 1 99 ? -6.063 0.374 -0.472 1.00 84.94 99 VAL A C 1
ATOM 772 O O . VAL A 1 99 ? -6.242 1.429 -1.087 1.00 84.94 99 VAL A O 1
ATOM 775 N N . GLY A 1 100 ? -5.118 0.237 0.458 1.00 80.19 100 GLY A N 1
ATOM 776 C CA . GLY A 1 100 ? -4.042 1.206 0.597 1.00 80.19 100 GLY A CA 1
ATOM 777 C C . GLY A 1 100 ? -3.086 1.104 -0.589 1.00 80.19 100 GLY A C 1
ATOM 778 O O . GLY A 1 100 ? -3.341 0.420 -1.580 1.00 80.19 100 GLY A O 1
ATOM 779 N N . MET A 1 101 ? -1.933 1.742 -0.476 1.00 86.62 101 MET A N 1
ATOM 780 C CA . MET A 1 101 ? -0.853 1.481 -1.419 1.00 86.62 101 MET A CA 1
ATOM 781 C C . MET A 1 101 ? -0.037 0.285 -0.946 1.00 86.62 101 MET A C 1
ATOM 783 O O . MET A 1 101 ? 0.345 0.181 0.218 1.00 86.62 101 MET A O 1
ATOM 787 N N . TYR A 1 102 ? 0.239 -0.612 -1.880 1.00 92.38 102 TYR A N 1
ATOM 788 C CA . TYR A 1 102 ? 1.141 -1.728 -1.679 1.00 92.38 102 TYR A CA 1
ATOM 789 C C . TYR A 1 102 ? 2.145 -1.769 -2.826 1.00 92.38 102 TYR A C 1
ATOM 791 O O . TYR A 1 102 ? 1.886 -1.284 -3.930 1.00 92.38 102 TYR A O 1
ATOM 799 N N . ARG A 1 103 ? 3.301 -2.365 -2.558 1.00 91.94 103 ARG A N 1
ATOM 800 C CA . ARG A 1 103 ? 4.387 -2.515 -3.515 1.00 91.94 103 ARG A CA 1
ATOM 801 C C . ARG A 1 103 ? 4.834 -3.974 -3.533 1.00 91.94 103 ARG A C 1
ATOM 803 O O . ARG A 1 103 ? 5.366 -4.441 -2.526 1.00 91.94 103 ARG A O 1
ATOM 810 N N . PRO A 1 104 ? 4.594 -4.717 -4.624 1.00 93.75 104 PRO A N 1
ATOM 811 C CA . PRO A 1 104 ? 5.233 -6.008 -4.803 1.00 93.75 104 PRO A CA 1
ATOM 812 C C . PRO A 1 104 ? 6.722 -5.790 -5.089 1.00 93.75 104 PRO A C 1
ATOM 814 O O . PRO A 1 104 ? 7.084 -5.075 -6.022 1.00 93.75 104 PRO A O 1
ATOM 817 N N . ASP A 1 105 ? 7.570 -6.423 -4.289 1.00 93.12 105 ASP A N 1
ATOM 818 C CA . ASP A 1 105 ? 9.011 -6.448 -4.499 1.00 93.12 105 ASP A CA 1
ATOM 819 C C . ASP A 1 105 ? 9.372 -7.715 -5.282 1.00 93.12 105 ASP A C 1
ATOM 821 O O . ASP A 1 105 ? 8.851 -8.808 -5.020 1.00 93.12 105 ASP A O 1
ATOM 825 N N . PHE A 1 106 ? 10.248 -7.562 -6.274 1.00 93.12 106 PHE A N 1
ATOM 826 C CA . PHE A 1 106 ? 10.534 -8.604 -7.251 1.00 93.12 106 PHE A CA 1
ATOM 827 C C . PHE A 1 106 ? 11.983 -9.087 -7.205 1.00 93.12 106 PHE A C 1
ATOM 829 O O . PHE A 1 106 ? 12.915 -8.307 -7.027 1.00 93.12 106 PHE A O 1
ATOM 836 N N . LEU A 1 107 ? 12.169 -10.378 -7.472 1.00 93.19 107 LEU A N 1
ATOM 837 C CA . LEU A 1 107 ? 13.449 -10.997 -7.800 1.00 93.19 107 LEU A CA 1
ATOM 838 C C . LEU A 1 107 ? 13.391 -11.590 -9.206 1.00 93.19 107 LEU A C 1
ATOM 840 O O . LEU A 1 107 ? 12.342 -12.059 -9.652 1.00 93.19 107 LEU A O 1
ATOM 844 N N . GLN A 1 108 ? 14.531 -11.608 -9.890 1.00 90.69 108 GLN A N 1
ATOM 845 C CA . GLN A 1 108 ? 14.686 -12.348 -11.135 1.00 90.69 108 GLN A CA 1
ATOM 846 C C . GLN A 1 108 ? 15.255 -13.739 -10.837 1.00 90.69 108 GLN A C 1
ATOM 848 O O . GLN A 1 108 ? 16.299 -13.864 -10.199 1.00 90.69 108 GLN A O 1
ATOM 853 N N . ALA A 1 109 ? 14.558 -14.781 -11.281 1.00 90.88 109 ALA A N 1
ATOM 854 C CA . ALA A 1 109 ? 15.024 -16.159 -11.214 1.00 90.88 109 ALA A CA 1
ATOM 855 C C . ALA A 1 109 ? 16.075 -16.447 -12.301 1.00 90.88 109 ALA A C 1
ATOM 857 O O . ALA A 1 109 ? 16.225 -15.689 -13.260 1.00 90.88 109 ALA A O 1
ATOM 858 N N . GLU A 1 110 ? 16.786 -17.570 -12.174 1.00 90.81 110 GLU A N 1
ATOM 859 C CA . GLU A 1 110 ? 17.843 -17.982 -13.115 1.00 90.81 110 GLU A CA 1
ATOM 860 C C . GLU A 1 110 ? 17.339 -18.154 -14.557 1.00 90.81 110 GLU A C 1
ATOM 862 O O . GLU A 1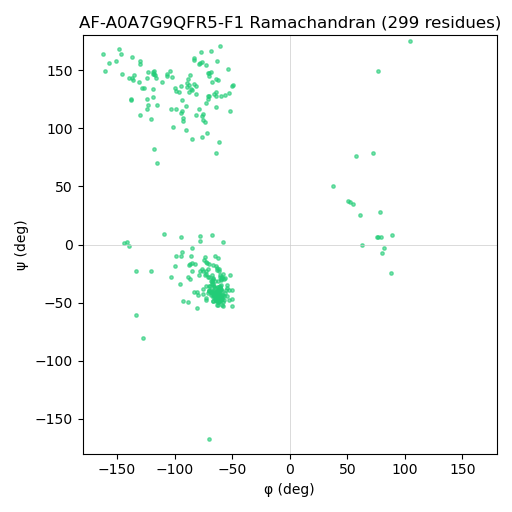 110 ? 18.069 -17.891 -15.509 1.00 90.81 110 GLU A O 1
ATOM 867 N N . ASP A 1 111 ? 16.071 -18.536 -14.728 1.00 90.00 111 ASP A N 1
ATOM 868 C CA . ASP A 1 111 ? 15.407 -18.644 -16.033 1.00 90.00 111 ASP A CA 1
ATOM 869 C C . ASP A 1 111 ? 14.974 -17.282 -16.617 1.00 90.00 111 ASP A C 1
ATOM 871 O O . ASP A 1 111 ? 14.346 -17.215 -17.674 1.00 90.00 111 ASP A O 1
ATOM 875 N N . GLY A 1 112 ? 15.294 -16.187 -15.925 1.00 87.12 112 GLY A N 1
ATOM 876 C CA . GLY A 1 112 ? 14.937 -14.822 -16.285 1.00 87.12 112 GLY A CA 1
ATOM 877 C C . GLY A 1 112 ? 13.524 -14.408 -15.872 1.00 87.12 112 GLY A C 1
ATOM 878 O O . GLY A 1 112 ? 13.169 -13.241 -16.075 1.00 87.12 112 GLY A O 1
ATOM 879 N N . SER A 1 113 ? 12.720 -15.308 -15.293 1.00 89.94 113 SER A N 1
ATOM 880 C CA . SER A 1 113 ? 11.365 -14.992 -14.835 1.00 89.94 113 SER A CA 1
ATOM 881 C C . SER A 1 113 ? 11.374 -14.076 -13.610 1.00 89.94 113 SER A C 1
ATOM 883 O O . SER A 1 113 ? 12.274 -14.119 -12.776 1.00 89.94 113 SER A O 1
ATOM 885 N N . ILE A 1 114 ? 10.357 -13.223 -13.506 1.00 93.38 114 ILE A N 1
ATOM 886 C CA . ILE A 1 114 ? 10.197 -12.270 -12.406 1.00 93.38 114 ILE A CA 1
ATOM 887 C C . ILE A 1 114 ? 9.265 -12.878 -11.359 1.00 93.38 114 ILE A C 1
ATOM 889 O O . ILE A 1 114 ? 8.189 -13.378 -11.702 1.00 93.38 114 ILE A O 1
ATOM 893 N N . LYS A 1 115 ? 9.677 -12.832 -10.091 1.00 96.50 115 LYS A N 1
ATOM 894 C CA . LYS A 1 115 ? 8.973 -13.434 -8.960 1.00 96.50 115 LYS A CA 1
ATOM 895 C C . LYS A 1 115 ? 8.770 -12.436 -7.830 1.00 96.50 115 LYS A C 1
ATOM 897 O O . LYS A 1 115 ? 9.712 -11.750 -7.455 1.00 96.50 115 LYS A O 1
ATOM 902 N N . ILE A 1 116 ? 7.568 -12.389 -7.268 1.00 97.69 116 ILE A N 1
ATOM 903 C CA . ILE A 1 116 ? 7.248 -11.602 -6.075 1.00 97.69 116 ILE A CA 1
ATOM 904 C C . ILE A 1 116 ? 7.888 -12.287 -4.866 1.00 97.69 116 ILE A C 1
ATOM 906 O O . ILE A 1 116 ? 7.595 -13.455 -4.594 1.00 97.69 116 ILE A O 1
ATOM 910 N N . CYS A 1 117 ? 8.748 -11.569 -4.145 1.00 96.38 117 CYS A N 1
ATOM 911 C CA . CYS A 1 117 ? 9.377 -12.051 -2.913 1.00 96.38 117 CYS A CA 1
ATOM 912 C C . CYS A 1 117 ? 8.749 -11.452 -1.645 1.00 96.38 117 CYS A C 1
ATOM 914 O O . CYS A 1 117 ? 8.749 -12.105 -0.603 1.00 96.38 117 CYS A O 1
ATOM 916 N N . GLU A 1 118 ? 8.183 -10.248 -1.735 1.00 95.69 118 GLU A N 1
ATOM 917 C CA . GLU A 1 118 ? 7.487 -9.556 -0.648 1.00 95.69 118 GLU A CA 1
ATOM 918 C C . GLU A 1 118 ? 6.407 -8.624 -1.218 1.00 95.69 118 GLU A C 1
ATOM 920 O O . GLU A 1 118 ? 6.469 -8.219 -2.379 1.00 95.69 118 GLU A O 1
ATOM 925 N N . ILE A 1 119 ? 5.405 -8.287 -0.402 1.00 95.38 119 ILE A N 1
ATOM 926 C CA . ILE A 1 119 ? 4.477 -7.185 -0.666 1.00 95.38 119 ILE A CA 1
ATOM 927 C C . ILE A 1 119 ? 4.588 -6.190 0.496 1.00 95.38 119 ILE A C 1
ATOM 929 O O . ILE A 1 119 ? 4.171 -6.458 1.623 1.00 95.38 119 ILE A O 1
ATOM 933 N N . GLY A 1 120 ? 5.187 -5.032 0.234 1.00 93.12 120 GLY A N 1
ATOM 934 C CA . GLY A 1 120 ? 5.333 -3.953 1.206 1.00 93.12 120 GLY A CA 1
ATOM 935 C C . GLY A 1 120 ? 4.089 -3.070 1.251 1.00 93.12 120 GLY A C 1
ATOM 936 O O . GLY A 1 120 ? 3.618 -2.648 0.201 1.00 93.12 120 GLY A O 1
ATOM 937 N N . ALA A 1 121 ? 3.570 -2.748 2.441 1.00 93.25 121 ALA A N 1
ATOM 938 C CA . ALA A 1 121 ? 2.475 -1.771 2.574 1.00 93.25 121 ALA A CA 1
ATOM 939 C C . ALA A 1 121 ? 2.580 -0.830 3.793 1.00 93.25 121 ALA A C 1
ATOM 941 O O . ALA A 1 121 ? 1.712 0.010 3.999 1.00 93.25 121 ALA A O 1
ATOM 942 N N . ARG A 1 122 ? 3.650 -0.931 4.597 1.00 90.25 122 ARG A N 1
ATOM 943 C CA . ARG A 1 122 ? 3.879 -0.048 5.766 1.00 90.25 122 ARG A CA 1
ATOM 944 C C . ARG A 1 122 ? 4.241 1.378 5.379 1.00 90.25 122 ARG A C 1
ATOM 946 O O . ARG A 1 122 ? 3.742 2.324 5.974 1.00 90.25 122 ARG A O 1
ATOM 953 N N . TYR A 1 123 ? 5.094 1.492 4.361 1.00 87.94 123 TYR A N 1
ATOM 954 C CA . TYR A 1 123 ? 5.612 2.747 3.815 1.00 87.94 123 TYR A CA 1
ATOM 955 C C . TYR A 1 123 ? 5.114 2.886 2.376 1.00 87.94 123 TYR A C 1
ATOM 957 O O . TYR A 1 123 ? 5.885 2.687 1.433 1.00 87.94 123 TYR A O 1
ATOM 965 N N . PRO A 1 124 ? 3.802 3.121 2.195 1.00 76.06 124 PRO A N 1
ATOM 966 C CA . PRO A 1 124 ? 3.125 3.014 0.904 1.00 76.06 124 PRO A CA 1
ATOM 967 C C . PRO A 1 124 ? 3.735 3.895 -0.189 1.00 76.06 124 PRO A C 1
ATOM 969 O O . PRO A 1 124 ? 3.651 3.563 -1.367 1.00 76.06 124 PRO A O 1
ATOM 972 N N . ILE A 1 125 ? 4.339 5.015 0.207 1.00 87.94 125 ILE A N 1
ATOM 973 C CA . ILE A 1 125 ? 4.858 6.041 -0.699 1.00 87.94 125 ILE A CA 1
ATOM 974 C C . ILE A 1 125 ? 6.293 5.737 -1.162 1.00 87.94 125 ILE A C 1
ATOM 976 O O . ILE A 1 125 ? 6.738 6.270 -2.177 1.00 87.94 125 ILE A O 1
ATOM 980 N N . ASN A 1 126 ? 7.015 4.841 -0.481 1.00 85.31 126 ASN A N 1
ATOM 981 C CA . ASN A 1 126 ? 8.401 4.528 -0.832 1.00 85.31 126 ASN A CA 1
ATOM 982 C C . ASN A 1 126 ? 8.492 3.853 -2.211 1.00 85.31 126 ASN A C 1
ATOM 984 O O . ASN A 1 126 ? 7.832 2.845 -2.480 1.00 85.31 126 ASN A O 1
ATOM 988 N N . GLY A 1 127 ? 9.361 4.385 -3.063 1.00 83.06 127 GLY A N 1
ATOM 989 C CA . GLY A 1 127 ? 9.546 4.058 -4.472 1.00 83.06 127 GLY A CA 1
ATOM 990 C C . GLY A 1 127 ? 8.652 4.868 -5.413 1.00 83.06 127 GLY A C 1
ATOM 991 O O . GLY A 1 127 ? 9.005 5.044 -6.582 1.00 83.06 127 GLY A O 1
ATOM 992 N N . TRP A 1 128 ? 7.512 5.378 -4.939 1.00 87.88 128 TRP A N 1
ATOM 993 C CA . TRP A 1 128 ? 6.543 6.070 -5.788 1.00 87.88 128 TRP A CA 1
ATOM 994 C C . TRP A 1 128 ? 6.929 7.515 -6.072 1.00 87.88 128 TRP A C 1
ATOM 996 O O . TRP A 1 128 ? 6.810 7.942 -7.219 1.00 87.88 128 TRP A O 1
ATOM 1006 N N . MET A 1 129 ? 7.433 8.262 -5.086 1.00 89.50 129 MET A N 1
ATOM 1007 C CA . MET A 1 129 ? 7.797 9.664 -5.317 1.00 89.50 129 MET A CA 1
ATOM 1008 C C . MET A 1 129 ? 9.024 9.782 -6.209 1.00 89.50 129 MET A C 1
ATOM 1010 O O . MET A 1 129 ? 9.037 10.608 -7.121 1.00 89.50 129 MET A O 1
ATOM 1014 N N . LEU A 1 130 ? 10.024 8.920 -6.025 1.00 87.62 130 LEU A N 1
ATOM 1015 C CA . LEU A 1 130 ? 11.164 8.869 -6.941 1.00 87.62 130 LEU A CA 1
ATOM 1016 C C . LEU A 1 130 ? 10.737 8.480 -8.360 1.00 87.62 130 LEU A C 1
ATOM 1018 O O . LEU A 1 130 ? 11.175 9.114 -9.319 1.00 87.62 130 LEU A O 1
ATOM 1022 N N . SER A 1 131 ? 9.836 7.505 -8.508 1.00 87.69 131 SER A N 1
ATOM 1023 C CA . SER A 1 131 ? 9.286 7.133 -9.820 1.00 87.69 131 SER A CA 1
ATOM 1024 C C . SER A 1 131 ? 8.504 8.284 -10.464 1.00 87.69 131 SER A C 1
ATOM 1026 O O . SER A 1 131 ? 8.646 8.532 -11.662 1.00 87.69 131 SER A O 1
ATOM 1028 N N . TYR A 1 132 ? 7.722 9.031 -9.681 1.00 90.69 132 TYR A N 1
ATOM 1029 C CA . TYR A 1 132 ? 7.018 10.228 -10.139 1.00 90.69 132 TYR A CA 1
ATOM 1030 C C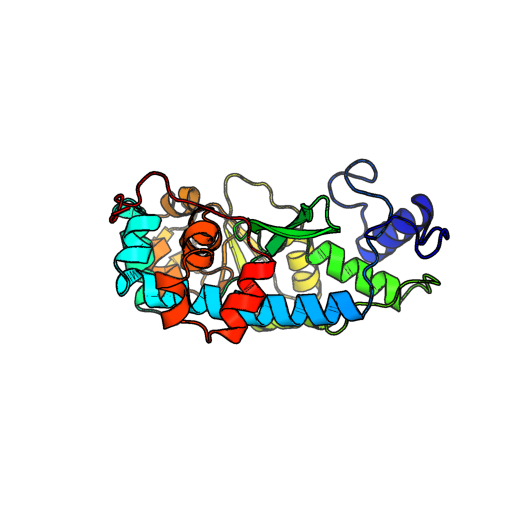 . TYR A 1 132 ? 7.996 11.283 -10.674 1.00 90.69 132 TYR A C 1
ATOM 1032 O O . TYR A 1 132 ? 7.857 11.720 -11.818 1.00 90.69 132 TYR A O 1
ATOM 1040 N N . TYR A 1 133 ? 9.026 11.652 -9.906 1.00 89.12 133 TYR A N 1
ATOM 1041 C CA . TYR A 1 133 ? 9.992 12.653 -10.364 1.00 89.12 133 TYR A CA 1
ATOM 1042 C C . TYR A 1 133 ? 10.832 12.173 -11.546 1.00 89.12 133 TYR A C 1
ATOM 1044 O O . TYR A 1 133 ? 11.133 12.979 -12.420 1.00 89.12 133 TYR A O 1
ATOM 1052 N N . LEU A 1 134 ? 11.175 10.884 -11.628 1.00 87.81 134 LEU A N 1
ATOM 1053 C CA . LEU A 1 134 ? 11.849 10.333 -12.807 1.00 87.81 134 LEU A CA 1
ATOM 1054 C C . LEU A 1 134 ? 10.980 10.443 -14.067 1.00 87.81 134 LEU A C 1
ATOM 1056 O O . LEU A 1 134 ? 11.514 10.740 -15.137 1.00 87.81 134 LEU A O 1
ATOM 1060 N N . ASN A 1 135 ? 9.658 10.280 -13.956 1.00 89.56 135 ASN A N 1
ATOM 1061 C CA . ASN A 1 135 ? 8.744 10.544 -15.072 1.00 89.56 135 ASN A CA 1
ATOM 1062 C C . ASN A 1 135 ? 8.703 12.029 -15.436 1.00 89.56 135 ASN A C 1
ATOM 1064 O O . ASN A 1 135 ? 8.826 12.364 -16.610 1.00 89.56 135 ASN A O 1
ATOM 1068 N N . VAL A 1 136 ? 8.613 12.925 -14.445 1.00 88.69 136 VAL A N 1
ATOM 1069 C CA . VAL A 1 136 ? 8.679 14.378 -14.685 1.00 88.69 136 VAL A CA 1
ATOM 1070 C C . VAL A 1 136 ? 9.978 14.754 -15.402 1.00 88.69 136 VAL A C 1
ATOM 1072 O O . VAL A 1 136 ? 9.931 15.428 -16.425 1.00 88.69 136 VAL A O 1
ATOM 1075 N N . ILE A 1 137 ? 11.120 14.256 -14.924 1.00 87.69 137 ILE A N 1
ATOM 1076 C CA . ILE A 1 137 ? 12.439 14.479 -15.524 1.00 87.69 137 ILE A CA 1
ATOM 1077 C C . ILE A 1 137 ? 12.492 13.947 -16.958 1.00 87.69 137 ILE A C 1
ATOM 1079 O O . ILE A 1 137 ? 13.021 14.636 -17.825 1.00 87.69 137 ILE A O 1
ATOM 1083 N N . SER A 1 138 ? 11.959 12.749 -17.211 1.00 85.81 138 SER A N 1
ATOM 1084 C CA . SER A 1 138 ? 11.981 12.128 -18.544 1.00 85.81 138 SER A CA 1
ATOM 1085 C C . SER A 1 138 ? 11.130 12.891 -19.564 1.00 85.81 138 SER A C 1
ATOM 1087 O O . SER A 1 138 ? 11.451 12.883 -20.748 1.00 85.81 138 SER A O 1
ATOM 1089 N N . GLU A 1 139 ? 10.063 13.564 -19.123 1.00 83.50 139 GLU A N 1
ATOM 1090 C CA . GLU A 1 139 ? 9.240 14.432 -19.977 1.00 83.50 139 GLU A CA 1
ATOM 1091 C C . GLU A 1 139 ? 9.875 15.813 -20.193 1.00 83.50 139 GLU A C 1
ATOM 1093 O O . GLU A 1 139 ? 9.886 16.325 -21.313 1.00 83.50 139 GLU A O 1
ATOM 1098 N N . ASP A 1 140 ? 10.415 16.417 -19.132 1.00 80.31 140 ASP A N 1
ATOM 1099 C CA . ASP A 1 140 ? 10.895 17.805 -19.143 1.00 80.31 140 ASP A CA 1
ATOM 1100 C C . ASP A 1 140 ? 12.334 17.934 -19.671 1.00 80.31 140 ASP A C 1
ATOM 1102 O O . ASP A 1 140 ? 12.766 19.003 -20.111 1.00 80.31 140 ASP A O 1
ATOM 1106 N N . SER A 1 141 ? 13.106 16.852 -19.598 1.00 69.06 141 SER A N 1
ATOM 1107 C CA . SER A 1 141 ? 14.498 16.777 -20.031 1.00 69.06 141 SER A CA 1
ATOM 1108 C C . SER A 1 141 ? 14.596 15.638 -21.029 1.00 69.06 141 SER A C 1
ATOM 1110 O O . SER A 1 141 ? 14.338 14.493 -20.683 1.00 69.06 141 SER A O 1
ATOM 1112 N N . SER A 1 142 ? 14.948 15.943 -22.277 1.00 65.31 142 SER A N 1
ATOM 1113 C CA . SER A 1 142 ? 15.054 14.962 -23.358 1.00 65.31 142 SER A CA 1
ATOM 1114 C C . SER A 1 142 ? 16.161 13.933 -23.071 1.00 65.31 142 SER A C 1
ATOM 1116 O O . SER A 1 142 ? 17.271 14.055 -23.592 1.00 65.31 142 SER A O 1
ATOM 1118 N N . LEU A 1 143 ? 15.879 12.942 -22.220 1.00 74.00 143 LEU A N 1
ATOM 1119 C CA . LEU A 1 143 ? 16.724 11.780 -21.968 1.00 74.00 143 LEU A CA 1
ATOM 1120 C C . LEU A 1 143 ? 16.562 10.840 -23.176 1.00 74.00 143 LEU A C 1
ATOM 1122 O O . LEU A 1 143 ? 15.499 10.241 -23.321 1.00 74.00 143 LEU A O 1
ATOM 1126 N N . PRO A 1 144 ? 17.563 10.706 -24.073 1.00 65.31 144 PRO A N 1
ATOM 1127 C CA . PRO A 1 144 ? 17.348 10.234 -25.450 1.00 65.31 144 PRO A CA 1
ATOM 1128 C C . PRO A 1 144 ? 16.913 8.764 -25.634 1.00 65.31 144 PRO A C 1
ATOM 1130 O O . PRO A 1 144 ? 16.905 8.278 -26.761 1.00 65.31 144 PRO A O 1
ATOM 1133 N N . LEU A 1 145 ? 16.586 8.034 -24.568 1.00 76.62 145 LEU A N 1
ATOM 1134 C CA . LEU A 1 145 ? 16.253 6.603 -24.585 1.00 76.62 145 LEU A CA 1
ATOM 1135 C C . LEU A 1 145 ? 15.152 6.220 -23.586 1.00 76.62 145 LEU A C 1
ATOM 1137 O O . LEU A 1 145 ? 14.824 5.039 -23.471 1.00 76.62 145 LEU A O 1
ATOM 1141 N N . LEU A 1 146 ? 14.611 7.191 -22.848 1.00 78.75 146 LEU A N 1
ATOM 1142 C CA . LEU A 1 146 ? 13.547 6.967 -21.881 1.00 78.75 146 LEU A CA 1
ATOM 1143 C C . LEU A 1 146 ? 12.296 7.713 -22.310 1.00 78.75 146 LEU A C 1
ATOM 1145 O O . LEU A 1 146 ? 12.351 8.833 -22.809 1.00 78.75 146 LEU A O 1
ATOM 1149 N N . GLU A 1 147 ? 11.166 7.077 -22.059 1.00 84.00 147 GLU A N 1
ATOM 1150 C CA . GLU A 1 147 ? 9.855 7.700 -22.105 1.00 84.00 147 GLU A CA 1
ATOM 1151 C C . GLU A 1 147 ? 9.255 7.589 -20.709 1.00 84.00 147 GLU A C 1
ATOM 1153 O O . GLU A 1 147 ? 9.515 6.616 -19.992 1.00 84.00 147 GLU A O 1
ATOM 1158 N N . ALA A 1 148 ? 8.448 8.573 -20.326 1.00 87.06 148 ALA A N 1
ATOM 1159 C CA . ALA A 1 148 ? 7.695 8.467 -19.093 1.00 87.06 148 ALA A CA 1
ATOM 1160 C C . ALA A 1 148 ? 6.684 7.318 -19.162 1.00 87.06 148 ALA A C 1
ATOM 1162 O O . ALA A 1 148 ? 6.050 7.058 -20.188 1.00 87.06 148 ALA A O 1
ATOM 1163 N N . VAL A 1 149 ? 6.528 6.638 -18.032 1.00 87.38 149 VAL A N 1
ATOM 1164 C CA . VAL A 1 149 ? 5.502 5.624 -17.831 1.00 87.38 149 VAL A CA 1
ATOM 1165 C C . VAL A 1 149 ? 4.135 6.326 -17.772 1.00 87.38 149 VAL A C 1
ATOM 1167 O O . VAL A 1 149 ? 3.974 7.267 -16.987 1.00 87.38 149 VAL A O 1
ATOM 1170 N N . PRO A 1 150 ? 3.139 5.890 -18.569 1.00 84.88 150 PRO A N 1
ATOM 1171 C CA . PRO A 1 150 ? 1.822 6.523 -18.618 1.00 84.88 150 PRO A CA 1
ATOM 1172 C C . PRO A 1 150 ? 1.145 6.664 -17.247 1.00 84.88 150 PRO A C 1
ATOM 1174 O O . PRO A 1 150 ? 1.348 5.846 -16.351 1.00 84.88 150 PRO A O 1
ATOM 1177 N N . HIS A 1 151 ? 0.307 7.697 -17.101 1.00 83.19 151 HIS A N 1
ATOM 1178 C CA . HIS A 1 151 ? -0.549 7.971 -15.930 1.00 83.19 151 HIS A CA 1
ATOM 1179 C C . HIS A 1 151 ? 0.163 8.241 -14.594 1.00 83.19 151 HIS A C 1
ATOM 1181 O O . HIS A 1 151 ? -0.486 8.565 -13.603 1.00 83.19 151 HIS A O 1
ATOM 1187 N N . GLN A 1 152 ? 1.495 8.209 -14.545 1.00 83.81 152 GLN A N 1
ATOM 1188 C CA . GLN A 1 152 ? 2.241 8.442 -13.304 1.00 83.81 152 GLN A CA 1
ATOM 1189 C C . GLN A 1 152 ? 2.107 9.876 -12.772 1.00 83.81 152 GLN A C 1
ATOM 1191 O O . GLN A 1 152 ? 2.132 10.082 -11.563 1.00 83.81 152 GLN A O 1
ATOM 1196 N N . ARG A 1 153 ? 1.887 10.879 -13.637 1.00 82.38 153 ARG A N 1
ATOM 1197 C CA . ARG A 1 153 ? 1.658 12.272 -13.201 1.00 82.38 153 ARG A CA 1
ATOM 1198 C C . ARG A 1 153 ? 0.337 12.466 -12.447 1.00 82.38 153 ARG A C 1
ATOM 1200 O O . ARG A 1 153 ? 0.231 13.361 -11.613 1.00 82.38 153 ARG A O 1
ATOM 1207 N N . GLU A 1 154 ? -0.656 11.617 -12.702 1.00 87.50 154 GLU A N 1
ATOM 1208 C CA . GLU A 1 154 ? -1.968 11.686 -12.046 1.00 87.50 154 GLU A CA 1
ATOM 1209 C C . GLU A 1 154 ? -1.900 11.247 -10.575 1.00 87.50 154 GLU A C 1
ATOM 1211 O O . GLU A 1 154 ? -2.801 11.564 -9.797 1.00 87.50 154 GLU A O 1
ATOM 1216 N N . PHE A 1 155 ? -0.819 10.568 -10.177 1.00 88.56 155 PHE A N 1
ATOM 1217 C CA . PHE A 1 155 ? -0.589 10.028 -8.838 1.00 88.56 155 PHE A CA 1
ATOM 1218 C C . PHE A 1 155 ? -0.807 11.056 -7.719 1.00 88.56 155 PHE A C 1
ATOM 1220 O O . PHE A 1 155 ? -1.608 10.821 -6.812 1.00 88.56 155 PHE A O 1
ATOM 1227 N N . ILE A 1 156 ? -0.148 12.217 -7.809 1.00 91.56 156 ILE A N 1
ATOM 1228 C CA . ILE A 1 156 ? -0.223 13.261 -6.776 1.00 91.56 156 ILE A CA 1
ATOM 1229 C C . ILE A 1 156 ? -1.659 13.755 -6.626 1.00 91.56 156 ILE A C 1
ATOM 1231 O O . ILE A 1 156 ? -2.190 13.780 -5.520 1.00 91.56 156 ILE A O 1
ATOM 1235 N N . ASN A 1 157 ? -2.312 14.087 -7.741 1.00 92.00 157 ASN A N 1
ATOM 1236 C CA . ASN A 1 157 ? -3.678 14.611 -7.729 1.00 92.00 157 ASN A CA 1
ATOM 1237 C C . ASN A 1 157 ? -4.694 13.557 -7.270 1.00 92.00 157 ASN A C 1
ATOM 1239 O O . ASN A 1 157 ? -5.669 13.897 -6.603 1.00 92.00 157 ASN A O 1
ATOM 1243 N N . THR A 1 158 ? -4.445 12.282 -7.578 1.00 90.38 158 THR A N 1
ATOM 1244 C CA . THR A 1 158 ? -5.287 11.160 -7.147 1.00 90.38 158 THR A CA 1
ATOM 1245 C C . THR A 1 158 ? -5.286 11.021 -5.628 1.00 90.38 158 THR A C 1
ATOM 1247 O O . THR A 1 158 ? -6.351 10.879 -5.030 1.00 90.38 158 THR A O 1
ATOM 1250 N N . ILE A 1 159 ? -4.117 11.096 -4.982 1.00 91.31 159 ILE A N 1
ATOM 1251 C CA . ILE A 1 159 ? -4.047 11.026 -3.516 1.00 91.31 159 ILE A CA 1
ATOM 1252 C C . ILE A 1 159 ? -4.517 12.344 -2.891 1.00 91.31 159 ILE A C 1
ATOM 1254 O O . ILE A 1 159 ? -5.297 12.313 -1.942 1.00 91.31 159 ILE A O 1
ATOM 1258 N N . PHE A 1 160 ? -4.109 13.494 -3.438 1.00 93.94 160 PHE A N 1
ATOM 1259 C CA . PHE A 1 160 ? -4.517 14.813 -2.945 1.00 93.94 160 PHE A CA 1
ATOM 1260 C C . PHE A 1 160 ? -6.042 14.952 -2.889 1.00 93.94 160 PHE A C 1
ATOM 1262 O O . PHE A 1 160 ? -6.582 15.405 -1.885 1.00 93.94 160 PHE A O 1
ATOM 1269 N N . GLY A 1 161 ? -6.744 14.507 -3.938 1.00 93.19 161 GLY A N 1
ATOM 1270 C CA . GLY A 1 161 ? -8.202 14.595 -4.045 1.00 93.19 161 GLY A CA 1
ATOM 1271 C C . GLY A 1 161 ? -8.976 13.812 -2.980 1.00 93.19 161 GLY A C 1
ATOM 1272 O O . GLY A 1 161 ? -10.181 14.016 -2.844 1.00 93.19 161 GLY A O 1
ATOM 1273 N N . ARG A 1 162 ? -8.307 12.945 -2.208 1.00 91.75 162 ARG A N 1
ATOM 1274 C CA . ARG A 1 162 ? -8.904 12.260 -1.054 1.00 91.75 162 ARG A CA 1
ATOM 1275 C C . ARG A 1 162 ? -9.056 13.179 0.153 1.00 91.75 162 ARG A C 1
ATOM 1277 O O . ARG A 1 162 ? -9.871 12.886 1.019 1.00 91.75 162 ARG A O 1
ATOM 1284 N N . PHE A 1 163 ? -8.281 14.256 0.232 1.00 94.88 163 PHE A N 1
ATOM 1285 C CA . PHE A 1 163 ? -8.204 15.108 1.410 1.00 94.88 163 PHE A CA 1
ATOM 1286 C C . PHE A 1 163 ? -8.922 16.446 1.210 1.00 94.88 163 PHE A C 1
ATOM 1288 O O . PHE A 1 163 ? -8.943 17.039 0.132 1.00 94.88 163 PHE A O 1
ATOM 1295 N N . ASN A 1 164 ? -9.491 16.955 2.295 1.00 93.94 164 ASN A N 1
ATOM 1296 C CA . ASN A 1 164 ? -9.977 18.315 2.410 1.00 93.94 164 ASN A CA 1
ATOM 1297 C C . ASN A 1 164 ? -8.785 19.266 2.577 1.00 93.94 164 ASN A C 1
ATOM 1299 O O . ASN A 1 164 ? -8.146 19.286 3.627 1.00 93.94 164 ASN A O 1
ATOM 1303 N N . SER A 1 165 ? -8.539 20.105 1.570 1.00 92.88 165 SER A N 1
ATOM 1304 C CA . SER A 1 165 ? -7.437 21.077 1.545 1.00 92.88 165 SER A CA 1
ATOM 1305 C C . SER A 1 165 ? -7.515 22.186 2.594 1.00 92.88 165 SER A C 1
ATOM 1307 O O . SER A 1 165 ? -6.554 22.932 2.766 1.00 92.88 165 SER A O 1
ATOM 1309 N N . LYS A 1 166 ? -8.641 22.315 3.304 1.00 92.38 166 LYS A N 1
ATOM 1310 C CA . LYS A 1 166 ? -8.824 23.327 4.354 1.00 92.38 166 LYS A CA 1
ATOM 1311 C C . LYS A 1 166 ? -8.351 22.870 5.730 1.00 92.38 166 LYS A C 1
ATOM 1313 O O . LYS A 1 166 ? -8.149 23.721 6.589 1.00 92.38 166 LYS A O 1
ATOM 1318 N N . GLU A 1 167 ? -8.173 21.568 5.925 1.00 93.00 167 GLU A N 1
ATOM 1319 C CA . GLU A 1 167 ? -7.771 20.977 7.199 1.00 93.00 167 GLU A CA 1
ATOM 1320 C C . GLU A 1 167 ? -6.420 20.265 7.044 1.00 93.00 167 GLU A C 1
ATOM 1322 O O . GLU A 1 167 ? -6.123 19.737 5.969 1.00 93.00 167 GLU A O 1
ATOM 1327 N N . PRO A 1 168 ? -5.568 20.251 8.083 1.00 94.69 168 PRO A N 1
ATOM 1328 C CA . PRO A 1 168 ? -4.273 19.594 7.999 1.00 94.69 168 PRO A CA 1
ATOM 1329 C C . PRO A 1 168 ? -4.413 18.067 7.959 1.00 94.69 168 PRO A C 1
ATOM 1331 O O . PRO A 1 168 ? -5.281 17.493 8.615 1.00 94.69 168 PRO A O 1
ATOM 1334 N N . ILE A 1 169 ? -3.497 17.404 7.254 1.00 96.88 169 ILE A N 1
ATOM 1335 C CA . ILE A 1 169 ? -3.298 15.955 7.370 1.00 96.88 169 ILE A CA 1
ATOM 1336 C C . ILE A 1 169 ? -2.440 15.661 8.599 1.00 96.88 169 ILE A C 1
ATOM 1338 O O . ILE A 1 169 ? -1.404 16.293 8.807 1.00 96.88 169 ILE A O 1
ATOM 1342 N N . VAL A 1 170 ? -2.812 14.646 9.369 1.00 97.06 170 VAL A N 1
ATOM 1343 C CA . VAL A 1 170 ? -1.945 14.063 10.390 1.00 97.06 170 VAL A CA 1
ATOM 1344 C C . VAL A 1 170 ? -1.172 12.887 9.790 1.00 97.06 170 VAL A C 1
ATOM 1346 O O . VAL A 1 170 ? -1.739 11.828 9.522 1.00 97.06 170 VAL A O 1
ATOM 1349 N N . LEU A 1 171 ? 0.133 13.057 9.584 1.00 95.69 171 LEU A N 1
ATOM 1350 C CA . LEU A 1 171 ? 1.032 11.943 9.286 1.00 95.69 171 LEU A CA 1
ATOM 1351 C C . LEU A 1 171 ? 1.288 11.183 10.588 1.00 95.69 171 LEU A C 1
ATOM 1353 O O . LEU A 1 171 ? 1.945 11.710 11.489 1.00 95.69 171 LEU A O 1
ATOM 1357 N N . VAL A 1 172 ? 0.768 9.960 10.693 1.00 94.88 172 VAL A N 1
ATOM 1358 C CA . VAL A 1 172 ? 0.940 9.136 11.889 1.00 94.88 172 VAL A CA 1
ATOM 1359 C C . VAL A 1 172 ? 2.070 8.138 11.682 1.00 94.88 172 VAL A C 1
ATOM 1361 O O . VAL A 1 172 ? 1.976 7.265 10.819 1.00 94.88 172 VAL A O 1
ATOM 1364 N N . HIS A 1 173 ? 3.121 8.269 12.489 1.00 92.06 173 HIS A N 1
ATOM 1365 C CA . HIS A 1 173 ? 4.324 7.434 12.448 1.00 92.06 173 HIS A CA 1
ATOM 1366 C C . HIS A 1 173 ? 5.046 7.467 13.806 1.00 92.06 173 HIS A C 1
ATOM 1368 O O . HIS A 1 173 ? 4.885 8.419 14.570 1.00 92.06 173 HIS A O 1
ATOM 1374 N N . GLU A 1 174 ? 5.843 6.447 14.140 1.00 84.88 174 GLU A N 1
ATOM 1375 C CA . GLU A 1 174 ? 6.611 6.437 15.396 1.00 84.88 174 GLU A CA 1
ATOM 1376 C C . GLU A 1 174 ? 8.073 6.023 15.199 1.00 84.88 174 GLU A C 1
ATOM 1378 O O . GLU A 1 174 ? 8.979 6.797 15.510 1.00 84.88 174 GLU A O 1
ATOM 1383 N N . ARG A 1 175 ? 8.327 4.810 14.698 1.00 77.56 175 ARG A N 1
ATOM 1384 C CA . ARG A 1 175 ? 9.688 4.242 14.665 1.00 77.56 175 ARG A CA 1
ATOM 1385 C C . ARG A 1 175 ? 10.515 4.706 13.479 1.00 77.56 175 ARG A C 1
ATOM 1387 O O . ARG A 1 175 ? 11.709 4.963 13.628 1.00 77.56 175 ARG A O 1
ATOM 1394 N N . GLU A 1 176 ? 9.892 4.780 12.311 1.00 75.12 176 GLU A N 1
ATOM 1395 C CA . GLU A 1 176 ? 10.564 5.224 11.098 1.00 75.12 176 GLU A CA 1
ATOM 1396 C C . GLU A 1 176 ? 10.465 6.734 10.946 1.00 75.12 176 GLU A C 1
ATOM 1398 O O . GLU A 1 176 ? 9.426 7.357 11.187 1.00 75.12 176 GLU A O 1
ATOM 1403 N N . LYS A 1 177 ? 11.574 7.332 10.510 1.00 71.81 177 LYS A N 1
ATOM 1404 C CA . LYS A 1 177 ? 11.633 8.777 10.282 1.00 71.81 177 LYS A CA 1
ATOM 1405 C C . LYS A 1 177 ? 10.805 9.208 9.075 1.00 71.81 177 LYS A C 1
ATOM 1407 O O . LYS A 1 177 ? 10.503 10.388 9.000 1.00 71.81 177 LYS A O 1
ATOM 1412 N N . GLY A 1 178 ? 10.436 8.275 8.192 1.00 73.38 178 GLY A N 1
ATOM 1413 C CA . GLY A 1 178 ? 9.856 8.553 6.880 1.00 73.38 178 GLY A CA 1
ATOM 1414 C C . GLY A 1 178 ? 10.933 9.000 5.887 1.00 73.38 178 GLY A C 1
ATOM 1415 O O . GLY A 1 178 ? 11.946 9.589 6.271 1.00 73.38 178 GLY A O 1
ATOM 1416 N N . THR A 1 179 ? 10.742 8.696 4.605 1.00 81.06 179 THR A N 1
ATOM 1417 C CA . THR A 1 179 ? 11.617 9.191 3.528 1.00 81.06 179 THR A CA 1
ATOM 1418 C C . THR A 1 179 ? 10.780 9.860 2.448 1.00 81.06 179 THR A C 1
ATOM 1420 O O . THR A 1 179 ? 10.626 11.078 2.445 1.00 81.06 179 THR A O 1
ATOM 1423 N N . GLU A 1 1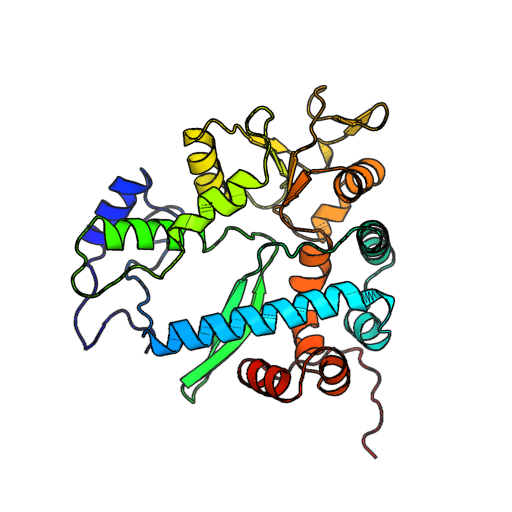80 ? 10.175 9.079 1.559 1.00 88.75 180 GLU A N 1
ATOM 1424 C CA . GLU A 1 180 ? 9.503 9.613 0.375 1.00 88.75 180 GLU A CA 1
ATOM 1425 C C . GLU A 1 180 ? 8.147 10.253 0.668 1.00 88.75 180 GLU A C 1
ATOM 1427 O O . GLU A 1 180 ? 7.700 11.110 -0.092 1.00 88.75 180 GLU A O 1
ATOM 1432 N N . VAL A 1 181 ? 7.514 9.920 1.794 1.00 90.38 181 VAL A N 1
ATOM 1433 C CA . VAL A 1 181 ? 6.275 10.578 2.233 1.00 90.38 181 VAL A CA 1
ATOM 1434 C C . VAL A 1 181 ? 6.419 12.098 2.312 1.00 90.38 181 VAL A C 1
ATOM 1436 O O . VAL A 1 181 ? 5.495 12.824 1.957 1.00 90.38 181 VAL A O 1
ATOM 1439 N N . PHE A 1 182 ? 7.590 12.611 2.699 1.00 90.75 182 PHE A N 1
ATOM 1440 C CA . PHE A 1 182 ? 7.799 14.051 2.808 1.00 90.75 182 PHE A CA 1
ATOM 1441 C C . PHE A 1 182 ? 7.849 14.728 1.443 1.00 90.75 182 PHE A C 1
ATOM 1443 O O . PHE A 1 182 ? 7.444 15.883 1.330 1.00 90.75 182 PHE A O 1
ATOM 1450 N N . TYR A 1 183 ? 8.261 14.014 0.394 1.00 91.50 183 TYR A N 1
ATOM 1451 C CA . TYR A 1 183 ? 8.149 14.524 -0.967 1.00 91.50 183 TYR A CA 1
ATOM 1452 C C . TYR A 1 183 ? 6.688 14.638 -1.395 1.00 91.50 183 TYR A C 1
ATOM 1454 O O . TYR A 1 183 ? 6.300 15.664 -1.950 1.00 91.50 183 TYR A O 1
ATOM 1462 N N . LEU A 1 184 ? 5.859 13.636 -1.081 1.00 93.25 184 LEU A N 1
ATOM 1463 C CA . LEU A 1 184 ? 4.418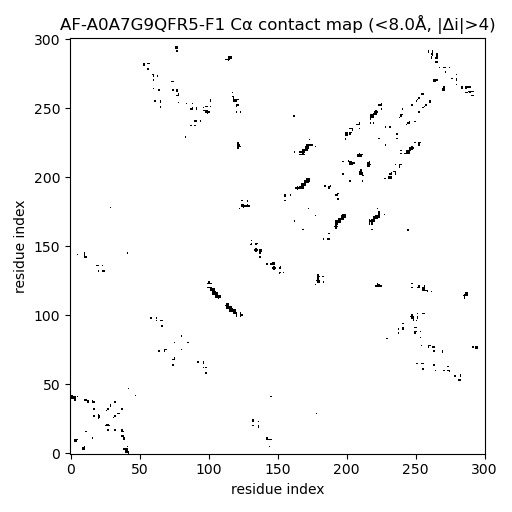 13.707 -1.337 1.00 93.25 184 LEU A CA 1
ATOM 1464 C C . LEU A 1 184 ? 3.791 14.895 -0.596 1.00 93.25 184 LEU A C 1
ATOM 1466 O O . LEU A 1 184 ? 3.073 15.697 -1.189 1.00 93.25 184 LEU A O 1
ATOM 1470 N N . LEU A 1 185 ? 4.109 15.043 0.690 1.00 93.44 185 LEU A N 1
ATOM 1471 C CA . LEU A 1 185 ? 3.601 16.129 1.525 1.00 93.44 185 LEU A CA 1
ATOM 1472 C C . LEU A 1 185 ? 4.096 17.509 1.063 1.00 93.44 185 LEU A C 1
ATOM 1474 O O . LEU A 1 185 ? 3.363 18.492 1.176 1.00 93.44 185 LEU A O 1
ATOM 1478 N N . ASN A 1 186 ? 5.300 17.603 0.495 1.00 92.44 186 ASN A N 1
ATOM 1479 C CA . ASN A 1 186 ? 5.791 18.824 -0.142 1.00 92.44 186 ASN A CA 1
ATOM 1480 C C . ASN A 1 186 ? 4.977 19.174 -1.399 1.00 92.44 186 ASN A C 1
ATOM 1482 O O . ASN A 1 186 ? 4.572 20.324 -1.563 1.00 92.44 186 ASN A O 1
ATOM 1486 N N . GLU A 1 187 ? 4.672 18.195 -2.258 1.00 93.38 187 GLU A N 1
ATOM 1487 C CA . GLU A 1 187 ? 3.783 18.415 -3.409 1.00 93.38 187 GLU A CA 1
ATOM 1488 C C . GLU A 1 187 ? 2.368 18.826 -2.976 1.00 93.38 187 GLU A C 1
ATOM 1490 O O . GLU A 1 187 ? 1.768 19.714 -3.581 1.00 93.38 187 GLU A O 1
ATOM 1495 N N . PHE A 1 188 ? 1.855 18.267 -1.879 1.00 95.50 188 PHE A N 1
ATOM 1496 C CA . PHE A 1 188 ? 0.583 18.691 -1.283 1.00 95.50 188 PHE A CA 1
ATOM 1497 C C . PHE A 1 188 ? 0.642 20.119 -0.732 1.00 95.50 188 PHE A C 1
ATOM 1499 O O . PHE A 1 188 ? -0.283 20.906 -0.945 1.00 95.50 188 PHE A O 1
ATOM 1506 N N . SER A 1 189 ? 1.757 20.489 -0.103 1.00 94.12 189 SER A N 1
ATOM 1507 C CA . SER A 1 189 ? 1.971 21.828 0.454 1.00 94.12 189 SER A CA 1
ATOM 1508 C C . SER A 1 189 ? 2.019 22.894 -0.644 1.00 94.12 189 SER A C 1
ATOM 1510 O O . SER A 1 189 ? 1.440 23.968 -0.484 1.00 94.12 189 SER A O 1
ATOM 1512 N N . LYS A 1 190 ? 2.615 22.585 -1.806 1.00 92.94 190 LYS A N 1
ATOM 1513 C CA . LYS A 1 190 ? 2.568 23.448 -3.006 1.00 92.94 190 LYS A CA 1
ATOM 1514 C C . LYS A 1 190 ? 1.138 23.688 -3.507 1.00 92.94 190 LYS A C 1
ATOM 1516 O O . LYS A 1 190 ? 0.876 24.720 -4.118 1.00 92.94 190 LYS A O 1
ATOM 1521 N N . GLN A 1 191 ? 0.221 22.761 -3.228 1.00 94.06 191 GLN A N 1
ATOM 1522 C CA . GLN A 1 191 ? -1.208 22.862 -3.544 1.00 94.06 191 GLN A CA 1
ATOM 1523 C C . GLN A 1 191 ? -2.054 23.410 -2.374 1.00 94.06 191 GLN A C 1
ATOM 1525 O O . GLN A 1 191 ? -3.279 23.472 -2.473 1.00 94.06 191 GLN A O 1
ATOM 1530 N N . GLY A 1 192 ? -1.420 23.845 -1.279 1.00 93.06 192 GLY A N 1
ATOM 1531 C CA . GLY A 1 192 ? -2.073 24.491 -0.136 1.00 93.06 192 GLY A CA 1
ATOM 1532 C C . GLY A 1 192 ? -2.572 23.551 0.966 1.00 93.06 192 GLY A C 1
ATOM 1533 O O . GLY A 1 192 ? -3.241 24.020 1.883 1.00 93.06 192 GLY A O 1
ATOM 1534 N N . LEU A 1 193 ? -2.252 22.256 0.910 1.00 94.50 193 LEU A N 1
ATOM 1535 C CA . LEU A 1 193 ? -2.618 21.275 1.935 1.00 94.50 193 LEU A CA 1
ATOM 1536 C C . LEU A 1 193 ? -1.469 21.110 2.936 1.00 94.50 193 LEU A C 1
ATOM 1538 O O . LEU A 1 193 ? -0.397 20.609 2.601 1.00 94.50 193 LEU A O 1
ATOM 1542 N N . ASN A 1 194 ? -1.708 21.537 4.174 1.00 94.31 194 ASN A N 1
ATOM 1543 C CA . ASN A 1 194 ? -0.729 21.448 5.256 1.00 94.31 194 ASN A CA 1
ATOM 1544 C C . ASN A 1 194 ? -0.743 20.064 5.919 1.00 94.31 194 ASN A C 1
ATOM 1546 O O . ASN A 1 194 ? -1.742 19.345 5.865 1.00 94.31 194 ASN A O 1
ATOM 1550 N N . TYR A 1 195 ? 0.338 19.725 6.622 1.00 95.94 195 TYR A N 1
ATOM 1551 C CA . TYR A 1 195 ? 0.412 18.508 7.427 1.00 95.94 195 TYR A CA 1
ATOM 1552 C C . TYR A 1 195 ? 1.065 18.748 8.789 1.00 95.94 195 TYR A C 1
ATOM 1554 O O . TYR A 1 195 ? 1.776 19.733 8.999 1.00 95.94 195 TYR A O 1
ATOM 1562 N N . VAL A 1 196 ? 0.821 17.819 9.708 1.00 95.62 196 VAL A N 1
ATOM 1563 C CA . VAL A 1 196 ? 1.463 17.720 11.020 1.00 95.62 196 VAL A CA 1
ATOM 1564 C C . VAL A 1 196 ? 1.830 16.264 11.293 1.00 95.62 196 VAL A C 1
ATOM 1566 O O . VAL A 1 196 ? 1.071 15.361 10.955 1.00 95.62 196 VAL A O 1
ATOM 1569 N N . SER A 1 197 ? 2.987 16.022 11.903 1.00 95.12 197 SER A N 1
ATOM 1570 C CA . SER A 1 197 ? 3.385 14.680 12.342 1.00 95.12 197 SER A CA 1
ATOM 1571 C C . SER A 1 197 ? 2.874 14.391 13.750 1.00 95.12 197 SER A C 1
ATOM 1573 O O . SER A 1 197 ? 2.903 15.272 14.613 1.00 95.12 197 SER A O 1
ATOM 1575 N N . ALA A 1 198 ? 2.461 13.151 13.998 1.00 95.56 198 ALA A N 1
ATOM 1576 C CA . ALA A 1 198 ? 2.114 12.665 15.329 1.00 95.56 198 ALA A CA 1
ATOM 1577 C C . ALA A 1 198 ? 2.493 11.189 15.495 1.00 95.56 198 ALA A C 1
ATOM 1579 O O . ALA A 1 198 ? 2.366 10.400 14.562 1.00 95.56 198 ALA A O 1
ATOM 1580 N N . SER A 1 199 ? 2.891 10.794 16.702 1.00 95.31 199 SER A N 1
ATOM 1581 C CA . SER A 1 199 ? 2.914 9.386 17.090 1.00 95.31 199 SER A CA 1
ATOM 1582 C C . SER A 1 199 ? 1.529 8.928 17.561 1.00 95.31 199 SER A C 1
ATOM 1584 O O . SER A 1 199 ? 0.724 9.761 17.998 1.00 95.31 199 SER A O 1
ATOM 1586 N N . PRO A 1 200 ? 1.238 7.613 17.539 1.00 95.81 200 PRO A N 1
ATOM 1587 C CA . PRO A 1 200 ? -0.024 7.074 18.047 1.00 95.81 200 PRO A CA 1
ATOM 1588 C C . PRO A 1 200 ? -0.385 7.568 19.456 1.00 95.81 200 PRO A C 1
ATOM 1590 O O . PRO A 1 200 ? -1.533 7.911 19.718 1.00 95.81 200 PRO A O 1
ATOM 1593 N N . ALA A 1 201 ? 0.609 7.682 20.343 1.00 94.75 201 ALA A N 1
ATOM 1594 C CA . ALA A 1 201 ? 0.424 8.100 21.733 1.00 94.75 201 ALA A CA 1
ATOM 1595 C C . ALA A 1 201 ? 0.109 9.599 21.911 1.00 94.75 201 ALA A C 1
ATOM 1597 O O . ALA A 1 201 ? -0.301 10.015 22.994 1.00 94.75 201 ALA A O 1
ATOM 1598 N N . GLN A 1 202 ? 0.327 10.429 20.885 1.00 96.50 202 GLN A N 1
ATOM 1599 C CA . GLN A 1 202 ? -0.002 11.860 20.926 1.00 96.50 202 GLN A CA 1
ATOM 1600 C C . GLN A 1 202 ? -1.463 12.145 20.563 1.00 96.50 202 GLN A C 1
ATOM 1602 O O . GLN A 1 202 ? -1.950 13.249 20.822 1.00 96.50 202 GLN A O 1
ATOM 1607 N N . LEU A 1 203 ? -2.150 11.173 19.961 1.00 97.69 203 LEU A N 1
ATOM 1608 C CA . LEU A 1 203 ? -3.554 11.274 19.593 1.00 97.69 203 LEU A CA 1
ATOM 1609 C C . LEU A 1 203 ? -4.421 10.831 20.769 1.00 97.69 203 LEU A C 1
ATOM 1611 O O . LEU A 1 203 ? -4.196 9.786 21.374 1.00 97.69 203 LEU A O 1
ATOM 1615 N N . THR A 1 204 ? -5.421 11.641 21.099 1.00 97.06 204 THR A N 1
ATOM 1616 C CA . THR A 1 204 ? -6.326 11.394 22.233 1.00 97.06 204 THR A CA 1
ATOM 1617 C C . THR A 1 204 ? -7.777 11.516 21.790 1.00 97.06 204 THR A C 1
ATOM 1619 O O . THR A 1 204 ? -8.055 12.174 20.792 1.00 97.06 204 THR A O 1
ATOM 1622 N N . CYS A 1 205 ? -8.709 10.902 22.517 1.00 96.31 205 CYS A N 1
ATOM 1623 C CA . CYS A 1 205 ? -10.140 11.103 22.296 1.00 96.31 205 CYS A CA 1
ATOM 1624 C C . CYS A 1 205 ? -10.687 12.120 23.304 1.00 96.31 205 CYS A C 1
ATOM 1626 O O . CYS A 1 205 ? -10.432 12.014 24.505 1.00 96.31 205 CYS A O 1
ATOM 1628 N N . GLN A 1 206 ? -11.457 13.103 22.830 1.00 95.56 206 GLN A N 1
ATOM 1629 C CA . GLN A 1 206 ? -12.274 13.967 23.683 1.00 95.56 206 GLN A CA 1
ATOM 1630 C C . GLN A 1 206 ? -13.640 14.185 23.035 1.00 95.56 206 GLN A C 1
ATOM 1632 O O . GLN A 1 206 ? -13.728 14.661 21.907 1.00 95.56 206 GLN A O 1
ATOM 1637 N N . ASN A 1 207 ? -14.719 13.865 23.758 1.00 92.88 207 ASN A N 1
ATOM 1638 C CA . ASN A 1 207 ? -16.104 14.027 23.290 1.00 92.88 207 ASN A CA 1
ATOM 1639 C C . ASN A 1 207 ? -16.384 13.372 21.918 1.00 92.88 207 ASN A C 1
ATOM 1641 O O . ASN A 1 207 ? -17.133 13.923 21.115 1.00 92.88 207 ASN A O 1
ATOM 1645 N N . GLY A 1 208 ? -15.774 12.213 21.640 1.00 93.19 208 GLY A N 1
ATOM 1646 C CA . GLY A 1 208 ? -15.932 11.492 20.372 1.00 93.19 208 GLY A CA 1
ATOM 1647 C C . GLY A 1 208 ? -15.156 12.083 19.190 1.00 93.19 208 GLY A C 1
ATOM 1648 O O . GLY A 1 208 ? -15.320 11.608 18.071 1.00 93.19 208 GLY A O 1
ATOM 1649 N N . ALA A 1 209 ? -14.318 13.098 19.420 1.00 95.88 209 ALA A N 1
ATOM 1650 C CA . ALA A 1 209 ? -13.402 13.647 18.430 1.00 95.88 209 ALA A CA 1
ATOM 1651 C C . ALA A 1 209 ? -11.958 13.232 18.737 1.00 95.88 209 ALA A C 1
ATOM 1653 O O . ALA A 1 209 ? -11.548 13.156 19.900 1.00 95.88 209 ALA A O 1
ATOM 1654 N N . ILE A 1 210 ? -11.177 13.003 17.682 1.00 97.88 210 ILE A N 1
ATOM 1655 C CA . ILE A 1 210 ? -9.742 12.748 17.793 1.00 97.88 210 ILE A CA 1
ATOM 1656 C C . ILE A 1 210 ? -9.035 14.095 17.928 1.00 97.88 210 ILE A C 1
ATOM 1658 O O . ILE A 1 210 ? -9.266 15.017 17.147 1.00 97.88 210 ILE A O 1
ATOM 1662 N N . MET A 1 211 ? -8.172 14.205 18.929 1.00 97.69 211 MET A N 1
ATOM 1663 C CA . MET A 1 211 ? -7.492 15.434 19.303 1.00 97.69 211 MET A CA 1
ATOM 1664 C C . MET A 1 211 ? -5.979 15.271 19.181 1.00 97.69 211 MET A C 1
ATOM 1666 O O . MET A 1 211 ? -5.403 14.323 19.718 1.00 97.69 211 MET A O 1
ATOM 1670 N N . LEU A 1 212 ? -5.331 16.261 18.568 1.00 97.56 212 LEU A N 1
ATOM 1671 C CA . LEU A 1 212 ? -3.882 16.439 18.543 1.00 97.56 212 LEU A CA 1
ATOM 1672 C C . LEU A 1 212 ? -3.545 17.825 19.098 1.00 97.56 212 LEU A C 1
ATOM 1674 O O . LEU A 1 212 ? -4.005 18.843 18.583 1.00 97.56 212 LEU A O 1
ATOM 1678 N N . HIS A 1 213 ? -2.767 17.878 20.182 1.00 94.81 213 HIS A N 1
ATOM 1679 C CA . HIS A 1 213 ? -2.393 19.135 20.853 1.00 94.81 213 HIS A CA 1
ATOM 1680 C C . HIS A 1 213 ? -3.590 20.062 21.165 1.00 94.81 213 HIS A C 1
ATOM 1682 O O . HIS A 1 213 ? -3.498 21.284 21.045 1.00 94.81 213 HIS A O 1
ATOM 1688 N N . GLY A 1 214 ? -4.729 19.477 21.554 1.00 93.56 214 GLY A N 1
ATOM 1689 C CA . GLY A 1 214 ? -5.951 20.212 21.899 1.00 93.56 214 GLY A CA 1
ATOM 1690 C C . GLY A 1 214 ? -6.782 20.700 20.706 1.00 93.56 214 GLY A C 1
ATOM 1691 O O . GLY A 1 214 ? -7.761 21.411 20.916 1.00 93.56 214 GLY A O 1
ATOM 1692 N N . LYS A 1 215 ? -6.435 20.318 19.471 1.00 95.69 215 LYS A N 1
ATOM 1693 C CA . LYS A 1 215 ? -7.225 20.597 18.263 1.00 95.69 215 LYS A CA 1
ATOM 1694 C C . LYS A 1 215 ? -7.821 19.313 17.703 1.00 95.69 215 LYS A C 1
ATOM 1696 O O . LYS A 1 215 ? -7.141 18.291 17.693 1.00 95.69 215 LYS A O 1
ATOM 1701 N N . ALA A 1 216 ? -9.065 19.384 17.236 1.00 96.62 216 ALA A N 1
ATOM 1702 C CA . ALA A 1 216 ? -9.701 18.271 16.544 1.00 96.62 216 ALA A CA 1
ATOM 1703 C C . ALA A 1 216 ? -9.014 18.021 15.195 1.00 96.62 216 ALA A C 1
ATOM 1705 O O . ALA A 1 216 ? -8.645 18.975 14.508 1.00 96.62 216 ALA A O 1
ATOM 1706 N N . VAL A 1 217 ? -8.835 16.750 14.846 1.00 97.06 217 VAL A N 1
ATOM 1707 C CA . VAL A 1 217 ? -8.234 16.287 13.590 1.00 97.06 217 VAL A CA 1
ATOM 1708 C C . VAL A 1 217 ? -9.004 15.074 13.071 1.00 97.06 217 VAL A C 1
ATOM 1710 O O . VAL A 1 217 ? -9.450 14.242 13.858 1.00 97.06 217 VAL A O 1
ATOM 1713 N N . ASP A 1 218 ? -9.163 14.966 11.756 1.00 96.25 218 ASP A N 1
ATOM 1714 C CA . ASP A 1 218 ? -9.987 13.929 11.121 1.00 96.25 218 ASP A CA 1
ATOM 1715 C C . ASP A 1 218 ? -9.373 13.328 9.844 1.00 96.25 218 ASP A C 1
ATOM 1717 O O . ASP A 1 218 ? -9.946 12.394 9.278 1.00 96.25 218 ASP A O 1
ATOM 1721 N N . GLN A 1 219 ? -8.199 13.804 9.412 1.00 96.94 219 GLN A N 1
ATOM 1722 C CA . GLN A 1 219 ? -7.511 13.328 8.210 1.00 96.94 219 GLN A CA 1
ATOM 1723 C C . GLN A 1 219 ? -6.149 12.731 8.538 1.00 96.94 219 GLN A C 1
ATOM 1725 O O . GLN A 1 219 ? -5.325 13.396 9.166 1.00 96.94 219 GLN A O 1
ATOM 1730 N N . PHE A 1 220 ? -5.881 11.505 8.088 1.00 96.12 220 PHE A N 1
ATOM 1731 C CA . PHE A 1 220 ? -4.685 10.767 8.501 1.00 96.12 220 PHE A CA 1
ATOM 1732 C C . PHE A 1 220 ? -3.968 10.091 7.330 1.00 96.12 220 PHE A C 1
ATOM 1734 O O . PHE A 1 220 ? -4.591 9.584 6.400 1.00 96.12 220 PHE A O 1
ATOM 1741 N N . ILE A 1 221 ? -2.645 10.014 7.408 1.00 94.88 221 ILE A N 1
ATOM 1742 C CA . ILE A 1 221 ? -1.839 9.063 6.636 1.00 94.88 221 ILE A CA 1
ATOM 1743 C C . ILE A 1 221 ? -1.195 8.121 7.646 1.00 94.88 221 ILE A C 1
ATOM 1745 O O . ILE A 1 221 ? -0.466 8.580 8.524 1.00 94.88 221 ILE A O 1
ATOM 1749 N N . LEU A 1 222 ? -1.473 6.820 7.540 1.00 94.56 222 LEU A N 1
ATOM 1750 C CA . LEU A 1 222 ? -0.868 5.815 8.412 1.00 94.56 222 LEU A CA 1
ATOM 1751 C C . LEU A 1 222 ? 0.401 5.258 7.760 1.00 94.56 222 LEU A C 1
ATOM 1753 O O . LEU A 1 222 ? 0.339 4.466 6.815 1.00 94.56 222 LEU A O 1
ATOM 1757 N N . GLU A 1 223 ? 1.556 5.662 8.281 1.00 92.00 223 GLU A N 1
ATOM 1758 C CA . GLU A 1 223 ? 2.867 5.209 7.819 1.00 92.00 223 GLU A CA 1
ATOM 1759 C C . GLU A 1 223 ? 3.591 4.481 8.947 1.00 92.00 223 GLU A C 1
ATOM 1761 O O . GLU A 1 223 ? 4.377 5.051 9.706 1.00 92.00 223 GLU A O 1
ATOM 1766 N N . MET A 1 224 ? 3.248 3.206 9.111 1.00 91.31 224 MET A N 1
ATOM 1767 C CA . MET A 1 224 ? 3.646 2.445 10.287 1.00 91.31 224 MET A CA 1
ATOM 1768 C C . MET A 1 224 ? 3.532 0.936 10.094 1.00 91.31 224 MET A C 1
ATOM 1770 O O . MET A 1 224 ? 2.865 0.436 9.188 1.00 91.31 224 MET A O 1
ATOM 1774 N N . ASP A 1 225 ? 4.179 0.200 10.987 1.00 90.44 225 ASP A N 1
ATOM 1775 C CA . ASP A 1 225 ? 4.030 -1.237 11.149 1.00 90.44 225 ASP A CA 1
ATOM 1776 C C . ASP A 1 225 ? 2.749 -1.596 11.923 1.00 90.44 225 ASP A C 1
ATOM 1778 O O . ASP A 1 225 ? 2.243 -0.833 12.747 1.00 90.44 225 ASP A O 1
ATOM 1782 N N . ARG A 1 226 ? 2.233 -2.811 11.723 1.00 91.56 226 ARG A N 1
ATOM 1783 C CA . ARG A 1 226 ? 1.084 -3.313 12.490 1.00 91.56 226 ARG A CA 1
ATOM 1784 C C . ARG A 1 226 ? 1.328 -3.346 14.002 1.00 91.56 226 ARG A C 1
ATOM 1786 O O . ARG A 1 226 ? 0.377 -3.279 14.774 1.00 91.56 226 ARG A O 1
ATOM 1793 N N . GLU A 1 227 ? 2.577 -3.492 14.440 1.00 91.44 227 GLU A N 1
ATOM 1794 C CA . GLU A 1 227 ? 2.914 -3.475 15.861 1.00 91.44 227 GLU A CA 1
ATOM 1795 C C . GLU A 1 227 ? 2.819 -2.055 16.4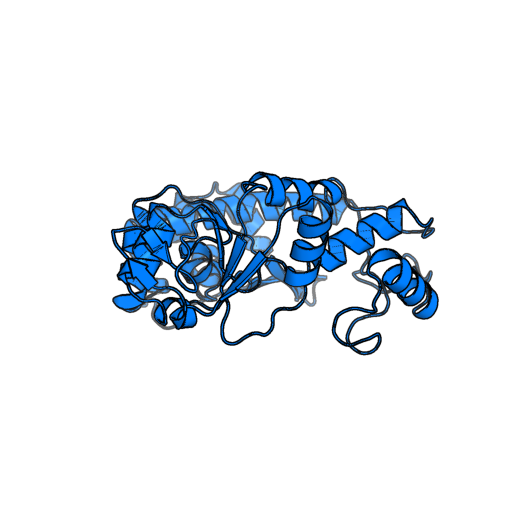36 1.00 91.44 227 GLU A C 1
ATOM 1797 O O . GLU A 1 227 ? 2.581 -1.908 17.628 1.00 91.44 227 GLU A O 1
ATOM 1802 N N . GLU A 1 228 ? 2.921 -1.011 15.608 1.00 92.88 228 GLU A N 1
ATOM 1803 C CA . GLU A 1 228 ? 2.685 0.384 16.008 1.00 92.88 228 GLU A CA 1
ATOM 1804 C C . GLU A 1 228 ? 1.183 0.710 16.085 1.00 92.88 228 GLU A C 1
ATOM 1806 O O . GLU A 1 228 ? 0.781 1.520 16.918 1.00 92.88 228 GLU A O 1
ATOM 1811 N N . LEU A 1 229 ? 0.314 0.006 15.338 1.00 94.25 229 LEU A N 1
ATOM 1812 C CA . LEU A 1 229 ? -1.149 0.102 15.524 1.00 94.25 229 LEU A CA 1
ATOM 1813 C C . LEU A 1 229 ? -1.573 -0.261 16.957 1.00 94.25 229 LEU A C 1
ATOM 1815 O O . LEU A 1 229 ? -2.598 0.194 17.458 1.00 94.25 229 LEU A O 1
ATOM 1819 N N . ARG A 1 230 ? -0.764 -1.067 17.649 1.00 93.25 230 ARG A N 1
ATOM 1820 C CA . ARG A 1 230 ? -0.971 -1.417 19.056 1.00 93.25 230 ARG A CA 1
ATOM 1821 C C . ARG A 1 230 ? -0.645 -0.269 20.019 1.00 93.25 230 ARG A C 1
ATOM 1823 O O . ARG A 1 230 ? -0.945 -0.391 21.203 1.00 93.25 230 ARG A O 1
ATOM 1830 N N . ASN A 1 231 ? -0.030 0.813 19.565 1.00 94.44 231 ASN A N 1
ATOM 1831 C CA . ASN A 1 231 ? 0.365 1.922 20.435 1.00 94.44 231 ASN A CA 1
ATOM 1832 C C . ASN A 1 231 ? -0.696 3.025 20.502 1.00 94.44 231 ASN A C 1
ATOM 1834 O O . ASN A 1 231 ? -0.568 3.939 21.312 1.00 94.44 231 ASN A O 1
ATOM 1838 N N . PHE A 1 232 ? -1.751 2.931 19.691 1.00 96.50 232 PHE A N 1
ATOM 1839 C CA . PHE A 1 232 ? -2.910 3.801 19.827 1.00 96.50 232 PHE A CA 1
ATOM 1840 C C . PHE A 1 232 ? -3.681 3.499 21.109 1.00 96.50 232 PHE A C 1
ATOM 1842 O O . PHE A 1 232 ? -3.809 2.342 21.529 1.00 96.50 232 PHE A O 1
ATOM 1849 N N . ASP A 1 233 ? -4.294 4.544 21.658 1.00 95.75 233 ASP A N 1
ATOM 1850 C CA . ASP A 1 233 ? -5.492 4.364 22.464 1.00 95.75 233 ASP A CA 1
ATOM 1851 C C . ASP A 1 233 ? -6.554 3.615 21.619 1.00 95.75 233 ASP A C 1
ATOM 1853 O O . ASP A 1 233 ? -6.815 4.022 20.478 1.00 95.75 233 ASP A O 1
ATOM 1857 N N . PRO A 1 234 ? -7.150 2.513 22.120 1.00 95.62 234 PRO A N 1
ATOM 1858 C CA . PRO A 1 234 ? -8.129 1.736 21.363 1.00 95.62 234 PRO A CA 1
ATOM 1859 C C . PRO A 1 234 ? -9.312 2.559 20.842 1.00 95.62 234 PRO A C 1
ATOM 1861 O O . PRO A 1 234 ? -9.759 2.315 19.723 1.00 95.62 234 PRO A O 1
ATOM 1864 N N . GLU A 1 235 ? -9.790 3.537 21.616 1.00 96.38 235 GLU A N 1
ATOM 1865 C CA . GLU A 1 235 ? -10.902 4.404 21.222 1.00 96.38 235 GLU A CA 1
ATOM 1866 C C . GLU A 1 235 ? -10.491 5.322 20.067 1.00 96.38 235 GLU A C 1
ATOM 1868 O O . GLU A 1 235 ? -11.236 5.487 19.103 1.00 96.38 235 GLU A O 1
ATOM 1873 N N . VAL A 1 236 ? -9.270 5.864 20.107 1.00 97.69 236 VAL A N 1
ATOM 1874 C CA . VAL A 1 236 ? -8.732 6.698 19.021 1.00 97.69 236 VAL A CA 1
ATOM 1875 C C . VAL A 1 236 ? -8.614 5.902 17.727 1.00 97.69 236 VAL A C 1
ATOM 1877 O O . VAL A 1 236 ? -9.073 6.368 16.685 1.00 97.69 236 VAL A O 1
ATOM 1880 N N . LEU A 1 237 ? -8.027 4.702 17.771 1.00 97.69 237 LEU A N 1
ATOM 1881 C CA . LEU A 1 237 ? -7.889 3.874 16.571 1.00 97.69 237 LEU A CA 1
ATOM 1882 C C . LEU A 1 237 ? -9.257 3.463 16.014 1.00 97.69 237 LEU A C 1
ATOM 1884 O O . LEU A 1 237 ? -9.459 3.478 14.802 1.00 97.69 237 LEU A O 1
ATOM 1888 N N . GLU A 1 238 ? -10.210 3.134 16.886 1.00 97.38 238 GLU A N 1
ATOM 1889 C CA . GLU A 1 238 ? -11.582 2.835 16.485 1.00 97.38 238 GLU A CA 1
ATOM 1890 C C . GLU A 1 238 ? -12.252 4.032 15.791 1.00 97.38 238 GLU A C 1
ATOM 1892 O O . GLU A 1 238 ? -12.895 3.849 14.755 1.00 97.38 238 GLU A O 1
ATOM 1897 N N . LEU A 1 239 ? -12.068 5.251 16.308 1.00 97.50 239 LEU A N 1
ATOM 1898 C CA . LEU A 1 239 ? -12.566 6.474 15.675 1.00 97.50 239 LEU A CA 1
ATOM 1899 C C . LEU A 1 239 ? -11.905 6.725 14.314 1.00 97.50 239 LEU A C 1
ATOM 1901 O O . LEU A 1 239 ? -12.619 7.030 13.359 1.00 97.50 239 LEU A O 1
ATOM 1905 N N . ILE A 1 240 ? -10.584 6.536 14.190 1.00 97.19 240 ILE A N 1
ATOM 1906 C CA . ILE A 1 240 ? -9.880 6.656 12.900 1.00 97.19 240 ILE A CA 1
ATOM 1907 C C . ILE A 1 240 ? -10.490 5.687 11.887 1.00 97.19 240 ILE A C 1
ATOM 1909 O O . ILE A 1 240 ? -10.857 6.100 10.793 1.00 97.19 240 ILE A O 1
ATOM 1913 N N . ILE A 1 241 ? -10.654 4.418 12.266 1.00 96.94 241 ILE A N 1
ATOM 1914 C CA . ILE A 1 241 ? -11.172 3.379 11.371 1.00 96.94 241 ILE A CA 1
ATOM 1915 C C . ILE A 1 241 ? -12.622 3.659 10.955 1.00 96.94 241 ILE A C 1
ATOM 1917 O O . ILE A 1 241 ? -12.974 3.432 9.801 1.00 96.94 241 ILE A O 1
ATOM 1921 N N . LYS A 1 242 ? -13.481 4.098 11.884 1.00 95.44 242 LYS A N 1
ATOM 1922 C CA . LYS A 1 242 ? -14.925 4.246 11.635 1.00 95.44 242 LYS A CA 1
ATOM 1923 C C . LYS A 1 242 ? -15.326 5.584 11.023 1.00 95.44 242 LYS A C 1
ATOM 1925 O O . LYS A 1 242 ? -16.376 5.650 10.391 1.00 95.44 242 LYS A O 1
ATOM 1930 N N . GLN A 1 243 ? -14.580 6.647 11.306 1.00 92.56 243 GLN A N 1
ATOM 1931 C CA . GLN A 1 243 ? -15.002 8.025 11.027 1.00 92.56 243 GLN A CA 1
ATOM 1932 C C . GLN A 1 243 ? -13.909 8.867 10.367 1.00 92.56 243 GLN A C 1
ATOM 1934 O O . GLN A 1 243 ? -14.227 9.870 9.735 1.00 92.56 243 GLN A O 1
ATOM 1939 N N . GLY A 1 244 ? -12.638 8.490 10.521 1.00 87.69 244 GLY A N 1
ATOM 1940 C CA . GLY A 1 244 ? -11.522 9.236 9.957 1.00 87.69 244 GLY A CA 1
ATOM 1941 C C . GLY A 1 244 ? -11.459 9.124 8.436 1.00 87.69 244 GLY A C 1
ATOM 1942 O O . GLY A 1 244 ? -11.715 8.068 7.857 1.00 87.69 244 GLY A O 1
ATOM 1943 N N . ASN A 1 245 ? -11.040 10.206 7.787 1.00 94.19 245 ASN A N 1
ATOM 1944 C CA . ASN A 1 245 ? -10.580 10.166 6.408 1.00 94.19 245 ASN A CA 1
ATOM 1945 C C . ASN A 1 245 ? -9.100 9.780 6.403 1.00 94.19 245 ASN A C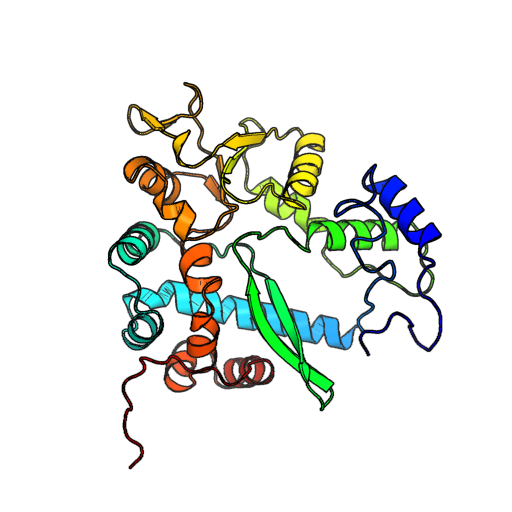 1
ATOM 1947 O O . ASN A 1 245 ? -8.224 10.639 6.524 1.00 94.19 245 ASN A O 1
ATOM 1951 N N . TYR A 1 246 ? -8.806 8.485 6.325 1.00 94.19 246 TYR A N 1
ATOM 1952 C CA . TYR A 1 246 ? -7.432 8.015 6.414 1.00 94.19 246 TYR A CA 1
ATOM 1953 C C . TYR A 1 246 ? -6.961 7.275 5.168 1.00 94.19 246 TYR A C 1
ATOM 1955 O O . TYR A 1 246 ? -7.710 6.579 4.482 1.00 94.19 246 TYR A O 1
ATOM 1963 N N . PHE A 1 247 ? -5.677 7.444 4.881 1.00 92.88 247 PHE A N 1
ATOM 1964 C CA . PHE A 1 247 ? -4.965 6.730 3.841 1.00 92.88 247 PHE A CA 1
ATOM 1965 C C . PHE A 1 247 ? -4.104 5.621 4.448 1.00 92.88 247 PHE A C 1
ATOM 1967 O O . PHE A 1 247 ? -3.489 5.808 5.500 1.00 92.88 247 PHE A O 1
ATOM 1974 N N . ASN A 1 248 ? -4.023 4.506 3.715 1.00 92.25 248 ASN A N 1
ATOM 1975 C CA . ASN A 1 248 ? -3.399 3.241 4.102 1.00 92.25 248 ASN A CA 1
ATOM 1976 C C . ASN A 1 248 ? -4.202 2.454 5.157 1.00 92.25 248 ASN A C 1
ATOM 1978 O O . ASN A 1 248 ? -3.894 2.462 6.346 1.00 92.25 248 ASN A O 1
ATOM 1982 N N . ASP A 1 249 ? -5.258 1.776 4.687 1.00 95.50 249 ASP A N 1
ATOM 1983 C CA . ASP A 1 249 ? -6.189 0.995 5.509 1.00 95.50 249 ASP A CA 1
ATOM 1984 C C . ASP A 1 249 ? -5.471 0.025 6.467 1.00 95.50 249 ASP A C 1
ATOM 1986 O O . ASP A 1 249 ? -4.541 -0.685 6.069 1.00 95.50 249 ASP A O 1
ATOM 1990 N N . VAL A 1 250 ? -5.934 -0.067 7.718 1.00 96.38 250 VAL A N 1
ATOM 1991 C CA . VAL A 1 250 ? -5.319 -0.934 8.741 1.00 96.38 250 VAL A CA 1
ATOM 1992 C C . VAL A 1 250 ? -5.316 -2.410 8.335 1.00 96.38 250 VAL A C 1
ATOM 1994 O O . VAL A 1 250 ? -4.402 -3.153 8.690 1.00 96.38 250 VAL A O 1
ATOM 1997 N N . ARG A 1 251 ? -6.293 -2.852 7.534 1.00 97.38 251 ARG A N 1
ATOM 1998 C CA . ARG A 1 251 ? -6.337 -4.206 6.969 1.00 97.38 251 ARG A CA 1
ATOM 1999 C C . ARG A 1 251 ? -5.212 -4.416 5.964 1.00 97.38 251 ARG A C 1
ATOM 2001 O O . ARG A 1 251 ? -4.649 -5.504 5.922 1.00 97.38 251 ARG A O 1
ATOM 2008 N N . THR A 1 252 ? -4.820 -3.388 5.212 1.00 96.56 252 THR A N 1
ATOM 2009 C CA . THR A 1 252 ? -3.638 -3.437 4.335 1.00 96.56 252 THR A CA 1
ATOM 2010 C C . THR A 1 252 ? -2.360 -3.601 5.167 1.00 96.56 252 THR A C 1
ATOM 2012 O O . THR A 1 252 ? -1.557 -4.496 4.899 1.00 96.56 252 THR A O 1
ATOM 2015 N N . LEU A 1 253 ? -2.210 -2.809 6.232 1.00 95.06 253 LEU A N 1
ATOM 2016 C CA . LEU A 1 253 ? -1.059 -2.878 7.143 1.00 95.06 253 LEU A CA 1
ATOM 2017 C C . LEU A 1 253 ? -0.919 -4.237 7.843 1.00 95.06 253 LEU A C 1
ATOM 2019 O O . LEU A 1 253 ? 0.196 -4.710 8.066 1.00 95.06 253 LEU A O 1
ATOM 2023 N N . ILE A 1 254 ? -2.040 -4.871 8.196 1.00 97.00 254 ILE A N 1
ATOM 2024 C CA . ILE A 1 254 ? -2.049 -6.135 8.941 1.00 97.00 254 ILE A CA 1
ATOM 2025 C C . ILE A 1 254 ? -1.997 -7.350 8.006 1.00 97.00 254 ILE A C 1
ATOM 2027 O O . ILE A 1 254 ? -1.191 -8.249 8.239 1.00 97.00 254 ILE A O 1
ATOM 2031 N N . LEU A 1 255 ? -2.852 -7.407 6.977 1.00 97.25 255 LEU A N 1
ATOM 2032 C CA . LEU A 1 255 ? -3.035 -8.591 6.124 1.00 97.25 255 LEU A CA 1
ATOM 2033 C C . LEU A 1 255 ? -2.141 -8.571 4.885 1.00 97.25 255 LEU A C 1
ATOM 2035 O O . LEU A 1 255 ? -1.497 -9.577 4.591 1.00 97.25 255 LEU A O 1
ATOM 2039 N N . VAL A 1 256 ? -2.118 -7.454 4.153 1.00 97.00 256 VAL A N 1
ATOM 2040 C CA . VAL A 1 256 ? -1.424 -7.357 2.856 1.00 97.00 256 VAL A CA 1
ATOM 2041 C C . VAL A 1 256 ? 0.086 -7.274 3.047 1.00 97.00 256 VAL A C 1
ATOM 2043 O O . VAL A 1 256 ? 0.825 -7.894 2.291 1.00 97.00 256 VAL A O 1
ATOM 2046 N N . HIS A 1 257 ? 0.550 -6.553 4.068 1.00 95.56 257 HIS A N 1
ATOM 2047 C CA . HIS A 1 257 ? 1.981 -6.463 4.353 1.00 95.56 257 HIS A CA 1
ATOM 2048 C C . HIS A 1 257 ? 2.582 -7.754 4.942 1.00 95.56 257 HIS A C 1
ATOM 2050 O O . HIS A 1 257 ? 3.785 -7.999 4.850 1.00 95.56 257 HIS A O 1
ATOM 2056 N N . ASP A 1 258 ? 1.775 -8.588 5.595 1.00 95.81 258 ASP A N 1
ATOM 2057 C CA . ASP A 1 258 ? 2.276 -9.789 6.254 1.00 95.81 258 ASP A CA 1
ATOM 2058 C C . ASP A 1 258 ? 2.714 -10.840 5.230 1.00 95.81 258 ASP A C 1
ATOM 2060 O O . ASP A 1 258 ? 1.931 -11.249 4.380 1.00 95.81 258 ASP A O 1
ATOM 2064 N N . LYS A 1 259 ? 3.943 -11.354 5.364 1.00 95.25 259 LYS A N 1
ATOM 2065 C CA . LYS A 1 259 ? 4.542 -12.357 4.461 1.00 95.25 259 LYS A CA 1
ATOM 2066 C C . LYS A 1 259 ? 3.669 -13.595 4.219 1.00 95.25 259 LYS A C 1
ATOM 2068 O O . LYS A 1 259 ? 3.784 -14.229 3.171 1.00 95.25 259 LYS A O 1
ATOM 2073 N N . ARG A 1 260 ? 2.782 -13.947 5.152 1.00 96.75 260 ARG A N 1
ATOM 2074 C CA . ARG A 1 260 ? 1.831 -15.061 5.025 1.00 96.75 260 ARG A CA 1
ATOM 2075 C C . ARG A 1 260 ? 0.778 -14.823 3.944 1.00 96.75 260 ARG A C 1
ATOM 2077 O O . ARG A 1 260 ? 0.232 -15.809 3.451 1.00 96.75 260 ARG A O 1
ATOM 2084 N N . ILE A 1 261 ? 0.571 -13.583 3.485 1.00 97.56 261 ILE A N 1
ATOM 2085 C CA . ILE A 1 261 ? -0.228 -13.287 2.286 1.00 97.56 261 ILE A CA 1
ATOM 2086 C C . ILE A 1 261 ? 0.253 -14.106 1.087 1.00 97.56 261 ILE A C 1
ATOM 2088 O O . ILE A 1 261 ? -0.561 -14.642 0.346 1.00 97.56 261 ILE A O 1
ATOM 2092 N N . LEU A 1 262 ? 1.567 -14.294 0.924 1.00 98.19 262 LEU A N 1
ATOM 2093 C CA . LEU A 1 262 ? 2.125 -15.047 -0.198 1.00 98.19 262 LEU A CA 1
ATOM 2094 C C . LEU A 1 262 ? 1.762 -16.536 -0.121 1.00 98.19 262 LEU A C 1
ATOM 2096 O O . LEU A 1 262 ? 1.563 -17.166 -1.156 1.00 98.19 262 LEU A O 1
ATOM 2100 N N . ALA A 1 263 ? 1.602 -17.094 1.086 1.00 98.06 263 ALA A N 1
ATOM 2101 C CA . ALA A 1 263 ? 1.099 -18.456 1.268 1.00 98.06 263 ALA A CA 1
ATOM 2102 C C . ALA A 1 263 ? -0.390 -18.563 0.898 1.00 98.06 263 ALA A C 1
ATOM 2104 O O . ALA A 1 263 ? -0.794 -19.536 0.262 1.00 98.06 263 ALA A O 1
ATOM 2105 N N . VAL A 1 264 ? -1.195 -17.551 1.249 1.00 98.25 264 VAL A N 1
ATOM 2106 C CA . VAL A 1 264 ? -2.610 -17.471 0.846 1.00 98.25 264 VAL A CA 1
ATOM 2107 C C . VAL A 1 264 ? -2.722 -17.381 -0.675 1.00 98.25 264 VAL A C 1
ATOM 2109 O O . VAL A 1 264 ? -3.389 -18.213 -1.284 1.00 98.25 264 VAL A O 1
ATOM 2112 N N . LEU A 1 265 ? -2.007 -16.437 -1.295 1.00 98.44 265 LEU A N 1
ATOM 2113 C CA . LEU A 1 265 ? -2.000 -16.229 -2.744 1.00 98.44 265 LEU A CA 1
ATOM 2114 C C . LEU A 1 265 ? -1.464 -17.446 -3.511 1.00 98.44 265 LEU A C 1
ATOM 2116 O O . LEU A 1 265 ? -1.899 -17.699 -4.631 1.00 98.44 265 LEU A O 1
ATOM 2120 N N . TRP A 1 266 ? -0.536 -18.215 -2.931 1.00 98.19 266 TRP A N 1
ATOM 2121 C CA . TRP A 1 266 ? -0.029 -19.450 -3.536 1.00 98.19 266 TRP A CA 1
ATOM 2122 C C . TRP A 1 266 ? -1.032 -20.610 -3.464 1.00 98.19 266 TRP A C 1
ATOM 2124 O O . TRP A 1 266 ? -0.991 -21.501 -4.314 1.00 98.19 266 TRP A O 1
ATOM 2134 N N . SER A 1 267 ? -1.947 -20.618 -2.493 1.00 97.62 267 SER A N 1
ATOM 2135 C CA . SER A 1 267 ? -2.888 -21.721 -2.282 1.00 97.62 267 SER A CA 1
ATOM 2136 C C . SER A 1 267 ? -3.997 -21.747 -3.337 1.00 97.62 267 SER A C 1
ATOM 2138 O O . SER A 1 267 ? -4.950 -20.974 -3.280 1.00 97.62 267 SER A O 1
ATOM 2140 N N . GLU A 1 268 ? -3.915 -22.686 -4.283 1.00 97.25 268 GLU A N 1
ATOM 2141 C CA . GLU A 1 268 ? -4.959 -22.905 -5.299 1.00 97.25 268 GLU A CA 1
ATOM 2142 C C . GLU A 1 268 ? -6.308 -23.268 -4.676 1.00 97.25 268 GLU A C 1
ATOM 2144 O O . GLU A 1 268 ? -7.354 -22.851 -5.166 1.00 97.25 268 GLU A O 1
ATOM 2149 N N . GLU A 1 269 ? -6.286 -24.022 -3.575 1.00 96.75 269 GLU A N 1
ATOM 2150 C CA . GLU A 1 269 ? -7.495 -24.421 -2.860 1.00 96.75 269 GLU A CA 1
ATOM 2151 C C . GLU A 1 269 ? -8.282 -23.208 -2.358 1.00 96.75 269 GLU A C 1
ATOM 2153 O O . GLU A 1 269 ? -9.509 -23.221 -2.423 1.00 96.75 269 GLU A O 1
ATOM 2158 N N . ILE A 1 270 ? -7.577 -22.173 -1.894 1.00 98.06 270 ILE A N 1
ATOM 2159 C CA . ILE A 1 270 ? -8.173 -20.920 -1.428 1.00 98.06 270 ILE A CA 1
ATOM 2160 C C . ILE A 1 270 ? -8.507 -20.027 -2.624 1.00 98.06 270 ILE A C 1
ATOM 2162 O O . ILE A 1 270 ? -9.645 -19.604 -2.795 1.00 98.06 270 ILE A O 1
ATOM 2166 N N . MET A 1 271 ? -7.527 -19.747 -3.486 1.00 98.44 271 MET A N 1
ATOM 2167 C CA . MET A 1 271 ? -7.651 -18.692 -4.493 1.00 98.44 271 MET A CA 1
ATOM 2168 C C . MET A 1 271 ? -8.621 -19.012 -5.630 1.00 98.44 271 MET A C 1
ATOM 2170 O O . MET A 1 271 ? -9.127 -18.078 -6.251 1.00 98.44 271 MET A O 1
ATOM 2174 N N . LYS A 1 272 ? -8.939 -20.289 -5.884 1.00 97.75 272 LYS A N 1
ATOM 2175 C CA . LYS A 1 272 ? -9.964 -20.672 -6.873 1.00 97.75 272 LYS A CA 1
ATOM 2176 C C . LYS A 1 272 ? -11.366 -20.143 -6.537 1.00 97.75 272 LYS A C 1
ATOM 2178 O O . LYS A 1 272 ? -12.199 -20.065 -7.434 1.00 97.75 272 LYS A O 1
ATOM 2183 N N . ASP A 1 273 ? -11.621 -19.806 -5.270 1.00 98.38 273 ASP A N 1
ATOM 2184 C CA . ASP A 1 273 ? -12.914 -19.280 -4.821 1.00 98.38 273 ASP A CA 1
ATOM 2185 C C . ASP A 1 273 ? -13.035 -17.764 -5.087 1.00 98.38 273 ASP A C 1
ATOM 2187 O O . ASP A 1 273 ? -14.138 -17.221 -5.101 1.00 98.38 273 ASP A O 1
ATOM 2191 N N . TYR A 1 274 ? -11.911 -17.083 -5.346 1.00 98.06 274 TYR A N 1
ATOM 2192 C CA . TYR A 1 274 ? -11.828 -15.617 -5.440 1.00 98.06 274 TYR A CA 1
ATOM 2193 C C . TYR A 1 274 ? -11.322 -15.105 -6.792 1.00 98.06 274 TYR A C 1
ATOM 2195 O O . TYR A 1 274 ? -11.587 -13.965 -7.180 1.00 98.06 274 TYR A O 1
ATOM 2203 N N . LEU A 1 275 ? -10.591 -15.939 -7.526 1.00 98.56 275 LEU A N 1
ATOM 2204 C CA . LEU A 1 275 ? -10.065 -15.638 -8.849 1.00 98.56 275 LEU A CA 1
ATOM 2205 C C . LEU A 1 275 ? -10.547 -16.679 -9.850 1.00 98.56 275 LEU A C 1
ATOM 2207 O O . LEU A 1 275 ? -10.686 -17.862 -9.538 1.00 98.56 275 LEU A O 1
ATOM 2211 N N . SER A 1 276 ? -10.735 -16.252 -11.097 1.00 98.50 276 SER A N 1
ATOM 2212 C CA . SER A 1 276 ? -10.897 -17.207 -12.188 1.00 98.50 276 SER A CA 1
ATOM 2213 C C . SER A 1 276 ? -9.628 -18.046 -12.356 1.00 98.50 276 SER A C 1
ATOM 2215 O O . SER A 1 276 ? -8.521 -17.635 -11.997 1.00 98.50 276 SER A O 1
ATOM 2217 N N . LYS A 1 277 ? -9.770 -19.224 -12.971 1.00 98.31 277 LYS A N 1
ATOM 2218 C CA . LYS A 1 277 ? -8.631 -20.105 -13.255 1.00 98.31 277 LYS A CA 1
ATOM 2219 C C . LYS A 1 277 ? -7.532 -19.400 -14.060 1.00 98.31 277 LYS A C 1
ATOM 2221 O O . LYS A 1 277 ? -6.356 -19.618 -13.789 1.00 98.31 277 LYS A O 1
ATOM 2226 N N . GLU A 1 278 ? -7.899 -18.565 -15.032 1.00 98.56 278 GLU A N 1
ATOM 2227 C CA . GLU A 1 278 ? -6.931 -17.813 -15.840 1.00 98.56 278 GLU A CA 1
ATOM 2228 C C . GLU A 1 278 ? -6.176 -16.777 -14.998 1.00 98.56 278 GLU A C 1
ATOM 2230 O O . GLU A 1 278 ? -4.946 -16.741 -15.030 1.00 98.56 278 GLU A O 1
ATOM 2235 N N . GLU A 1 279 ? -6.897 -15.975 -14.208 1.00 98.62 279 GLU A N 1
ATOM 2236 C CA . GLU A 1 279 ? -6.300 -1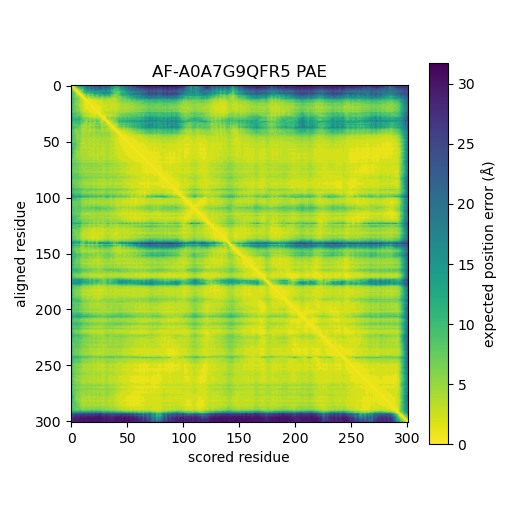4.976 -13.315 1.00 98.62 279 GLU A CA 1
ATOM 2237 C C . GLU A 1 279 ? -5.358 -15.628 -12.302 1.00 98.62 279 GLU A C 1
ATOM 2239 O O . GLU A 1 279 ? -4.233 -15.163 -12.120 1.00 98.62 279 GLU A O 1
ATOM 2244 N N . TYR A 1 280 ? -5.782 -16.733 -11.683 1.00 98.62 280 TYR A N 1
ATOM 2245 C CA . TYR A 1 280 ? -4.959 -17.443 -10.713 1.00 98.62 280 TYR A CA 1
ATOM 2246 C C . TYR A 1 280 ? -3.695 -18.026 -11.353 1.00 98.62 280 TYR A C 1
ATOM 2248 O O . TYR A 1 280 ? -2.609 -17.834 -10.816 1.00 98.62 280 TYR A O 1
ATOM 2256 N N . LEU A 1 281 ? -3.789 -18.685 -12.515 1.00 98.44 281 LEU A N 1
ATOM 2257 C CA . LEU A 1 281 ? -2.607 -19.212 -13.212 1.00 98.44 281 LEU A CA 1
ATOM 2258 C C . LEU A 1 281 ? -1.643 -18.096 -13.632 1.00 98.44 281 LEU A C 1
ATOM 2260 O O . LEU A 1 281 ? -0.426 -18.257 -13.514 1.00 98.44 281 LEU A O 1
ATOM 2264 N N . PHE A 1 282 ? -2.179 -16.959 -14.079 1.00 98.56 282 PHE A N 1
ATOM 2265 C CA . PHE A 1 282 ? -1.380 -15.786 -14.405 1.00 98.56 282 PHE A CA 1
ATOM 2266 C C . PHE A 1 282 ? -0.652 -15.246 -13.169 1.00 98.56 282 PHE A C 1
ATOM 2268 O O . PHE A 1 282 ? 0.573 -15.132 -13.205 1.00 98.56 282 PHE A O 1
ATOM 2275 N N . LEU A 1 283 ? -1.357 -15.000 -12.058 1.00 98.56 283 LEU A N 1
ATOM 2276 C CA . LEU A 1 283 ? -0.749 -14.549 -10.802 1.00 98.56 283 LEU A CA 1
ATOM 2277 C C . LEU A 1 283 ? 0.288 -15.555 -10.289 1.00 98.56 283 LEU A C 1
ATOM 2279 O O . LEU A 1 283 ? 1.410 -15.177 -9.959 1.00 98.56 283 LEU A O 1
ATOM 2283 N N . ARG A 1 284 ? -0.047 -16.849 -10.298 1.00 97.94 284 ARG A N 1
ATOM 2284 C CA . ARG A 1 284 ? 0.822 -17.944 -9.846 1.00 97.94 284 ARG A CA 1
ATOM 2285 C C . ARG A 1 284 ? 2.150 -17.986 -10.595 1.00 97.94 284 ARG A C 1
ATOM 2287 O O . ARG A 1 284 ? 3.157 -18.367 -10.005 1.00 97.94 284 ARG A O 1
ATOM 2294 N N . SER A 1 285 ? 2.187 -17.548 -11.855 1.00 97.38 285 SER A N 1
ATOM 2295 C CA . SER A 1 285 ? 3.437 -17.451 -12.619 1.00 97.38 285 SER A CA 1
ATOM 2296 C C . SER A 1 285 ? 4.449 -16.460 -12.021 1.00 97.38 285 SER A C 1
ATOM 2298 O O . SER A 1 285 ? 5.648 -16.626 -12.249 1.00 97.38 285 SER A O 1
ATOM 2300 N N . PHE A 1 286 ? 4.003 -15.500 -11.204 1.00 98.19 286 PHE A N 1
ATOM 2301 C CA . PHE A 1 286 ? 4.852 -14.549 -10.478 1.00 98.19 286 PHE A CA 1
ATOM 2302 C C . PHE A 1 286 ? 5.099 -14.951 -9.024 1.00 98.19 286 PHE A C 1
ATOM 2304 O O . PHE A 1 286 ? 5.935 -14.348 -8.364 1.00 98.19 286 PHE A O 1
ATOM 2311 N N . LEU A 1 287 ? 4.398 -15.951 -8.493 1.00 97.69 287 LEU A N 1
ATOM 2312 C CA . LEU A 1 287 ? 4.547 -16.341 -7.096 1.00 97.69 287 LEU A CA 1
ATOM 2313 C C . LEU A 1 287 ? 5.689 -17.342 -6.912 1.00 97.69 287 LEU A C 1
ATOM 2315 O O . LEU A 1 287 ? 5.942 -18.211 -7.754 1.00 97.69 287 LEU A O 1
ATOM 2319 N N . ILE A 1 288 ? 6.359 -17.224 -5.769 1.00 96.19 288 ILE A N 1
ATOM 2320 C CA . ILE A 1 288 ? 7.280 -18.233 -5.247 1.00 96.19 288 ILE A CA 1
ATOM 2321 C C . ILE A 1 288 ? 6.456 -19.206 -4.392 1.00 96.19 288 ILE A C 1
ATOM 2323 O O . ILE A 1 288 ? 5.632 -18.742 -3.594 1.00 96.19 288 ILE A O 1
ATOM 2327 N N . PRO A 1 289 ? 6.654 -20.535 -4.511 1.00 96.12 289 PRO A N 1
ATOM 2328 C CA . PRO A 1 289 ? 6.007 -21.492 -3.623 1.00 96.12 289 PRO A CA 1
ATOM 2329 C C . PRO A 1 289 ? 6.235 -21.125 -2.157 1.00 96.12 289 PRO A C 1
ATOM 2331 O O . PRO A 1 289 ? 7.367 -21.131 -1.676 1.00 96.12 289 PRO A O 1
ATOM 2334 N N . THR A 1 290 ? 5.151 -20.793 -1.460 1.00 95.62 290 THR A N 1
ATOM 2335 C CA . THR A 1 290 ? 5.195 -20.278 -0.090 1.00 95.62 290 THR A CA 1
ATOM 2336 C C . THR A 1 290 ? 4.280 -21.114 0.791 1.00 95.62 290 THR A C 1
ATOM 2338 O O . THR A 1 290 ? 3.149 -21.418 0.414 1.00 95.62 290 THR A O 1
ATOM 2341 N N . TYR A 1 291 ? 4.770 -21.487 1.972 1.00 91.88 291 TYR A N 1
ATOM 2342 C CA . TYR A 1 291 ? 4.077 -22.375 2.902 1.00 91.88 291 TYR A CA 1
ATOM 2343 C C . TYR A 1 291 ? 4.081 -21.767 4.305 1.00 91.88 291 TYR A C 1
ATOM 2345 O O . TYR A 1 291 ? 5.096 -21.224 4.743 1.00 91.88 291 TYR A O 1
ATOM 2353 N N . ALA A 1 292 ? 2.964 -21.879 5.026 1.00 87.25 292 ALA A N 1
ATOM 2354 C CA . ALA A 1 292 ? 2.910 -21.528 6.441 1.00 87.25 292 ALA A CA 1
ATOM 2355 C C . ALA A 1 292 ? 3.310 -22.741 7.296 1.00 87.25 292 ALA A C 1
ATOM 2357 O O . ALA A 1 292 ? 2.864 -23.860 7.056 1.00 87.25 292 ALA A O 1
ATOM 2358 N N . LEU A 1 293 ? 4.129 -22.521 8.328 1.00 78.12 293 LEU A N 1
ATOM 2359 C CA . LEU A 1 293 ? 4.622 -23.592 9.212 1.00 78.12 293 LEU A CA 1
ATOM 2360 C C . LEU A 1 293 ? 3.506 -24.295 10.006 1.00 78.12 293 LEU A C 1
ATOM 2362 O O . LEU A 1 293 ? 3.712 -25.398 10.508 1.00 78.12 293 LEU A O 1
ATOM 2366 N N . HIS A 1 294 ? 2.335 -23.663 10.115 1.00 65.94 294 HIS A N 1
ATOM 2367 C CA . HIS A 1 294 ? 1.207 -24.128 10.922 1.00 65.94 294 HIS A CA 1
ATOM 2368 C C . HIS A 1 294 ? 0.017 -24.640 10.111 1.00 65.94 294 HIS A C 1
ATOM 2370 O O . HIS A 1 294 ? -1.019 -24.925 10.703 1.00 65.94 294 HIS A O 1
ATOM 2376 N N . THR A 1 295 ? 0.131 -24.799 8.788 1.00 55.28 295 THR A N 1
ATOM 2377 C CA . THR A 1 295 ? -0.935 -25.463 8.032 1.00 55.28 295 THR A CA 1
ATOM 2378 C C . THR A 1 295 ? -1.023 -26.914 8.520 1.00 55.28 295 THR A C 1
ATOM 2380 O O . THR A 1 295 ? -0.031 -27.644 8.402 1.00 55.28 295 THR A O 1
ATOM 2383 N N . PRO A 1 296 ? -2.155 -27.365 9.098 1.00 45.56 296 PRO A N 1
ATOM 2384 C CA . PRO A 1 296 ? -2.324 -28.769 9.437 1.00 45.56 296 PRO A CA 1
ATOM 2385 C C . PRO A 1 296 ? -2.036 -29.587 8.182 1.00 45.56 296 PRO A C 1
ATOM 2387 O O . PRO A 1 296 ? -2.538 -29.263 7.104 1.00 45.56 296 PRO A O 1
ATOM 2390 N N . LYS A 1 297 ? -1.192 -30.617 8.298 1.00 42.19 297 LYS A N 1
ATOM 2391 C CA . LYS A 1 297 ? -0.941 -31.559 7.204 1.00 42.19 297 LYS A CA 1
ATOM 2392 C C . LYS A 1 297 ? -2.254 -32.261 6.854 1.00 42.19 297 LYS A C 1
ATOM 2394 O O . LYS A 1 297 ? -2.536 -33.339 7.371 1.00 42.19 297 LYS A O 1
ATOM 2399 N N . ASN A 1 298 ? -3.040 -31.682 5.958 1.00 42.97 298 ASN A N 1
ATOM 2400 C CA . ASN A 1 298 ? -4.137 -32.387 5.324 1.00 42.97 298 ASN A CA 1
ATOM 2401 C C . ASN A 1 298 ? -3.540 -33.314 4.261 1.00 42.97 298 ASN A C 1
ATOM 2403 O O . ASN A 1 298 ? -3.267 -32.917 3.136 1.00 42.97 298 ASN A O 1
ATOM 2407 N N . GLY A 1 299 ? -3.288 -34.554 4.687 1.00 39.25 299 GLY A N 1
ATOM 2408 C CA . GLY A 1 299 ? -3.411 -35.755 3.865 1.00 39.25 299 GLY A CA 1
ATOM 2409 C C . GLY A 1 299 ? -2.587 -35.820 2.581 1.00 39.25 299 GLY A C 1
ATOM 2410 O O . GLY A 1 299 ? -3.152 -35.810 1.496 1.00 39.25 299 GLY A O 1
ATOM 2411 N N . LEU A 1 300 ? -1.282 -36.073 2.704 1.00 33.28 300 LEU A N 1
ATOM 2412 C CA . LEU A 1 300 ? -0.643 -36.994 1.761 1.00 33.28 300 LEU A CA 1
ATOM 2413 C C . LEU A 1 300 ? -1.131 -38.405 2.120 1.00 33.28 300 LEU A C 1
ATOM 2415 O O . LEU A 1 300 ? -0.627 -39.022 3.061 1.00 33.28 300 LEU A O 1
ATOM 2419 N N . LYS A 1 301 ? -2.169 -38.862 1.419 1.00 34.53 301 LYS A N 1
ATOM 2420 C CA . LYS A 1 301 ? -2.421 -40.281 1.169 1.00 34.53 301 LYS A CA 1
ATOM 2421 C C . LYS A 1 301 ? -2.172 -40.543 -0.304 1.00 34.53 301 LYS A C 1
ATOM 2423 O O . LYS A 1 301 ? -2.618 -39.699 -1.110 1.00 34.53 301 LYS A O 1
#

Radius of gyration: 21.0 Å; Cα contacts (8 Å, |Δi|>4): 419; chains: 1; bounding box: 44×65×50 Å

Foldseek 3Di:
DQDCDDVNDHLDDLVRLQVLCCVQVVHAFDPDSVRDDSGDGDDDPVVLVLVVLLCVLVVLLLLLCLLCVVVDVLSCLLQVDDPVLVVLSVLLNVDRDDAFAKDFDWDQDPVRFIAGPFIAQLQRQPPLQVLLSVQVSVVVPVSPPDHRDPPSPCVLVVVLVLDDLVAEEEEEEDPDPHGRVVVSQVVSVVVNHHYDYDYQQQWDDDPLFIDHPRDGDAHYERNHALVSLVVHDPSNSSSNSPGGSYHRHSSCRSQVRDSSVLVQLLDPVNCVVRDPPVSSVSNNSRGDNDDRPRDPPDDPD

Sequence (301 aa):
MTGELVEGKSICSRDALNELLMKHLGEIPCNGADSFSPVPVAVNRNEIVRMEKLCQVLNKALISVVNAYFADERMRAIYNFDDRLNNILNIANAQPYEVGMYRPDFLQAEDGSIKICEIGARYPINGWMLSYYLNVISEDSSLPLLEAVPHQREFINTIFGRFNSKEPIVLVHEREKGTEVFYLLNEFSKQGLNYVSASPAQLTCQNGAIMLHGKAVDQFILEMDREELRNFDPEVLELIIKQGNYFNDVRTLILVHDKRILAVLWSEEIMKDYLSKEEYLFLRSFLIPTYALHTPKNGLK

pLDDT: mean 89.21, std 12.23, range [33.28, 98.62]

Nearest PDB structures (foldseek):
  3kak-assembly1_B  TM=6.604E-01  e=4.979E-07  Glycine max
  6lu9-assembly1_D  TM=5.521E-01  e=7.327E-01  Rattus norvegicus
  5tq2-assembly1_A  TM=4.612E-01  e=4.063E+00  Xenopus laevis
  3t0g-assembly1_A  TM=4.159E-01  e=4.796E+00  Escherichia coli K-12
  3hgu-assembly1_A  TM=1.794E-01  e=6.322E+00  Pantoea agglomerans

Solvent-accessible surface area (backbone atoms only — not comparable to full-atom values): 17477 Å² total; per-residue (Å²): 124,81,37,69,40,66,94,84,38,76,64,60,51,50,66,59,46,48,52,52,38,32,71,76,70,72,45,56,65,81,88,26,78,89,62,54,79,58,48,74,80,52,76,56,70,70,56,50,57,52,48,53,53,46,52,56,50,50,49,54,50,52,54,45,51,64,73,35,39,89,77,34,66,70,55,41,53,59,59,62,69,55,71,69,62,48,50,55,46,56,65,45,66,80,44,86,87,60,84,38,48,67,44,76,39,74,44,73,46,97,89,68,49,59,28,47,79,47,42,48,24,34,62,49,41,61,71,50,49,62,50,39,50,52,30,52,45,31,68,77,40,89,41,89,80,57,74,50,68,82,74,46,82,51,49,62,58,59,59,51,71,75,54,64,58,90,51,56,34,35,42,35,33,73,89,65,88,74,68,40,54,58,56,53,49,48,59,37,41,79,72,60,27,49,73,45,80,38,38,47,74,59,46,38,68,56,96,91,37,40,25,49,94,90,38,80,57,55,34,36,38,53,44,42,54,54,77,54,64,68,50,34,48,69,68,38,51,50,45,43,65,77,71,34,55,62,43,46,34,67,58,34,33,53,49,56,34,35,74,57,40,48,24,50,71,55,32,60,86,62,38,60,80,74,35,55,72,66,54,44,55,57,54,49,67,28,51,53,96,42,78,56,96,71,60,77,86,78,69,94,122